Protein AF-A0A6J6AJ63-F1 (afdb_monomer_lite)

pLDDT: mean 72.81, std 16.34, range [37.84, 94.31]

Sequence (309 aa):
MLAFAALAVYLAGNLSLEALSRRSALVSQMKFAVTLQDIRTVVLLRRQLSQEHMRVKPWVKVPRIFRRDIIVGRGLRSMMHFPWRRIVRMKLLTMTAAAALVMAYRGTSPAIVVAGLLLFIVGLDAVEPLSQEVDQPDRTDSLPIERGLLMTKHLIVPAIAMTPFLLAGVVTAFVLEPHASTIAYGFLVGIPAVLAGVAGASINAVKGAPDPVGGANEGLALPPEMSGMGTVLRAAFPPAISIIGCLPVIALHHSVESGGPVFGNTIRGSVGILLVLGLVAGWVRQRDAIHIWFRNAQKSAQTSKAEGK

Organism: NCBI:txid449393

Structure (mmCIF, N/CA/C/O backbone):
data_AF-A0A6J6AJ63-F1
#
_entry.id   AF-A0A6J6AJ63-F1
#
loop_
_atom_site.group_PDB
_atom_site.id
_atom_site.type_symbol
_atom_site.label_atom_id
_atom_site.label_alt_id
_atom_site.label_comp_id
_atom_site.label_asym_id
_atom_site.label_entity_id
_atom_site.label_seq_id
_atom_site.pdbx_PDB_ins_code
_atom_site.Cartn_x
_atom_site.Cartn_y
_atom_site.Cartn_z
_atom_site.occupancy
_atom_site.B_iso_or_equiv
_atom_site.auth_seq_id
_atom_site.auth_comp_id
_atom_site.auth_asym_id
_atom_site.auth_atom_id
_atom_site.pdbx_PDB_model_num
ATOM 1 N N . MET A 1 1 ? -2.665 -8.232 18.940 1.00 44.12 1 MET A N 1
ATOM 2 C CA . MET A 1 1 ? -1.755 -7.526 18.008 1.00 44.12 1 MET A CA 1
ATOM 3 C C . MET A 1 1 ? -0.375 -8.141 17.931 1.00 44.12 1 MET A C 1
ATOM 5 O O . MET A 1 1 ? -0.040 -8.653 16.874 1.00 44.12 1 MET A O 1
ATOM 9 N N . LEU A 1 2 ? 0.390 -8.150 19.030 1.00 45.25 2 LEU A N 1
ATOM 10 C CA . LEU A 1 2 ? 1.714 -8.779 19.062 1.00 45.25 2 LEU A CA 1
ATOM 11 C C . LEU A 1 2 ? 1.652 -10.257 18.668 1.00 45.25 2 LEU A C 1
ATOM 13 O O . LEU A 1 2 ? 2.482 -10.686 17.891 1.00 45.25 2 LEU A O 1
ATOM 17 N N . ALA A 1 3 ? 0.612 -10.993 19.075 1.00 43.31 3 ALA A N 1
ATOM 18 C CA . ALA A 1 3 ? 0.416 -12.381 18.653 1.00 43.31 3 ALA A CA 1
ATOM 19 C C . ALA A 1 3 ? 0.193 -12.544 17.136 1.00 43.31 3 ALA A C 1
ATOM 21 O O . ALA A 1 3 ? 0.739 -13.466 16.559 1.00 43.31 3 ALA A O 1
ATOM 22 N N . PHE A 1 4 ? -0.541 -11.647 16.465 1.00 52.62 4 PHE A N 1
ATOM 23 C CA . PHE A 1 4 ? -0.766 -11.726 15.011 1.00 52.62 4 PHE A CA 1
ATOM 24 C C . PHE A 1 4 ? 0.446 -11.251 14.205 1.00 52.62 4 PHE A C 1
ATOM 26 O O . PHE A 1 4 ? 0.784 -11.874 13.206 1.00 52.62 4 PHE A O 1
ATOM 33 N N . ALA A 1 5 ? 1.129 -10.196 14.659 1.00 50.34 5 ALA A N 1
ATOM 34 C CA . ALA A 1 5 ? 2.375 -9.730 14.057 1.00 50.34 5 ALA A CA 1
ATOM 35 C C . ALA A 1 5 ? 3.503 -10.754 14.257 1.00 50.34 5 ALA A C 1
ATOM 37 O O . ALA A 1 5 ? 4.185 -11.109 13.301 1.00 50.34 5 ALA A O 1
ATOM 38 N N . ALA A 1 6 ? 3.641 -11.302 15.468 1.00 49.88 6 ALA A N 1
ATOM 39 C CA . ALA A 1 6 ? 4.570 -12.384 15.765 1.00 49.88 6 ALA A CA 1
ATOM 40 C C . ALA A 1 6 ? 4.202 -13.645 14.988 1.00 49.88 6 ALA A C 1
ATOM 42 O O . ALA A 1 6 ? 5.098 -14.246 14.429 1.00 49.88 6 ALA A O 1
ATOM 43 N N . LEU A 1 7 ? 2.922 -14.014 14.854 1.00 49.59 7 LEU A N 1
ATOM 44 C CA . LEU A 1 7 ? 2.496 -15.156 14.038 1.00 49.59 7 LEU A CA 1
ATOM 45 C C . LEU A 1 7 ? 2.754 -14.921 12.542 1.00 49.59 7 LEU A C 1
ATOM 47 O O . LEU A 1 7 ? 3.178 -15.844 11.860 1.00 49.59 7 LEU A O 1
ATOM 51 N N . ALA A 1 8 ? 2.563 -13.704 12.024 1.00 52.03 8 ALA A N 1
ATOM 52 C CA . ALA A 1 8 ? 2.871 -13.353 10.636 1.00 52.03 8 ALA A CA 1
ATOM 53 C C . ALA A 1 8 ? 4.383 -13.405 10.351 1.00 52.03 8 ALA A C 1
ATOM 55 O O . ALA A 1 8 ? 4.797 -13.922 9.315 1.00 52.03 8 ALA A O 1
ATOM 56 N N . VAL A 1 9 ? 5.207 -12.931 11.291 1.00 55.81 9 VAL A N 1
ATOM 57 C CA . VAL A 1 9 ? 6.678 -12.998 11.226 1.00 55.81 9 VAL A CA 1
ATOM 58 C C . VAL A 1 9 ? 7.190 -14.426 11.483 1.00 55.81 9 VAL A C 1
ATOM 60 O O . VAL A 1 9 ? 8.132 -14.876 10.843 1.00 55.81 9 VAL A O 1
ATOM 63 N N . TYR A 1 10 ? 6.538 -15.187 12.358 1.00 51.75 10 TYR A N 1
ATOM 64 C CA . TYR A 1 10 ? 6.889 -16.565 12.712 1.00 51.75 10 TYR A CA 1
ATOM 65 C C . TYR A 1 10 ? 6.492 -17.558 11.616 1.00 51.75 10 TYR A C 1
ATOM 67 O O . TYR A 1 10 ? 7.290 -18.415 11.253 1.00 51.75 10 TYR A O 1
ATOM 75 N N . LEU A 1 11 ? 5.318 -17.406 10.995 1.00 50.78 11 LEU A N 1
ATOM 76 C CA . LEU A 1 11 ? 4.945 -18.139 9.776 1.00 50.78 11 LEU A CA 1
ATOM 77 C C . LEU A 1 11 ? 5.865 -17.786 8.598 1.00 50.78 11 LEU A C 1
ATOM 79 O O . LEU A 1 11 ? 6.040 -18.611 7.702 1.00 50.78 11 LEU A O 1
ATOM 83 N N . ALA A 1 12 ? 6.486 -16.600 8.610 1.00 49.38 12 ALA A N 1
ATOM 84 C CA . ALA A 1 12 ? 7.558 -16.252 7.680 1.00 49.38 12 ALA A CA 1
ATOM 85 C C . ALA A 1 12 ? 8.901 -16.939 8.016 1.00 49.38 12 ALA A C 1
ATOM 87 O O . ALA A 1 12 ? 9.712 -17.132 7.112 1.00 49.38 12 ALA A O 1
ATOM 88 N N . GLY A 1 13 ? 9.129 -17.342 9.274 1.00 42.59 13 GLY A N 1
ATOM 89 C CA . GLY A 1 13 ? 10.355 -18.003 9.742 1.00 42.59 13 GLY A CA 1
ATOM 90 C C . GLY A 1 13 ? 10.328 -19.540 9.762 1.00 42.59 13 GLY A C 1
ATOM 91 O O . GLY A 1 13 ? 11.355 -20.160 9.501 1.00 42.59 13 GLY A O 1
ATOM 92 N N . ASN A 1 14 ? 9.178 -20.178 10.015 1.00 42.91 14 ASN A N 1
ATOM 93 C CA . ASN A 1 14 ? 9.147 -21.567 10.509 1.00 42.91 14 ASN A CA 1
ATOM 94 C C . ASN A 1 14 ? 8.663 -22.666 9.551 1.00 42.91 14 ASN A C 1
ATOM 96 O O . ASN A 1 14 ? 8.380 -23.772 10.002 1.00 42.91 14 ASN A O 1
ATOM 100 N N . LEU A 1 15 ? 8.599 -22.440 8.235 1.00 44.06 15 LEU A N 1
ATOM 101 C CA . LEU A 1 15 ? 8.129 -23.486 7.305 1.00 44.06 15 LEU A CA 1
ATOM 102 C C . LEU A 1 15 ? 9.141 -24.003 6.286 1.00 44.06 15 LEU A C 1
ATOM 104 O O . LEU A 1 15 ? 8.728 -24.526 5.251 1.00 44.06 15 LEU A O 1
ATOM 108 N N . SER A 1 16 ? 10.442 -23.947 6.590 1.00 46.41 16 SER A N 1
ATOM 109 C CA . SER A 1 16 ? 11.403 -24.907 6.028 1.00 46.41 16 SER A CA 1
ATOM 110 C C . SER A 1 16 ? 12.794 -24.786 6.673 1.00 46.41 16 SER A C 1
ATOM 112 O O . SER A 1 16 ? 13.624 -23.980 6.249 1.00 46.41 16 SER A O 1
ATOM 114 N N . LEU A 1 17 ? 13.080 -25.622 7.675 1.00 37.84 17 LEU A N 1
ATOM 115 C CA . LEU A 1 17 ? 14.443 -25.820 8.194 1.00 37.84 17 LEU A CA 1
ATOM 116 C C . LEU A 1 17 ? 15.403 -26.319 7.089 1.00 37.84 17 LEU A C 1
ATOM 118 O O . LEU A 1 17 ? 16.572 -25.939 7.065 1.00 37.84 17 LEU A O 1
ATOM 122 N N . GLU A 1 18 ? 14.894 -27.062 6.100 1.00 42.84 18 GLU A N 1
ATOM 123 C CA . GLU A 1 18 ? 15.642 -27.492 4.905 1.00 42.84 18 GLU A CA 1
ATOM 124 C C . GLU A 1 18 ? 15.947 -26.354 3.914 1.00 42.84 18 GLU A C 1
ATOM 126 O O . GLU A 1 18 ? 16.983 -26.366 3.249 1.00 42.84 18 GLU A O 1
ATOM 131 N N . ALA A 1 19 ? 15.078 -25.346 3.801 1.00 43.28 19 ALA A N 1
ATOM 132 C CA . ALA A 1 19 ? 15.321 -24.173 2.968 1.00 43.28 19 ALA A CA 1
ATOM 133 C C . ALA A 1 19 ? 16.283 -23.215 3.658 1.00 43.28 19 ALA A C 1
ATOM 135 O O . ALA A 1 19 ? 17.039 -22.558 2.958 1.00 43.28 19 ALA A O 1
ATOM 136 N N . LEU A 1 20 ? 16.285 -23.158 4.995 1.00 41.88 20 LEU A N 1
ATOM 137 C CA . LEU A 1 20 ? 17.242 -22.395 5.800 1.00 41.88 20 LEU A CA 1
ATOM 138 C C . LEU A 1 20 ? 18.659 -22.978 5.727 1.00 41.88 20 LEU A C 1
ATOM 140 O O . LEU A 1 20 ? 19.602 -22.205 5.564 1.00 41.88 20 LEU A O 1
ATOM 144 N N . SER A 1 21 ? 18.820 -24.307 5.754 1.00 46.62 21 SER A N 1
ATOM 145 C CA . SER A 1 21 ? 20.133 -24.944 5.552 1.00 46.62 21 SER A CA 1
ATOM 146 C C . SER A 1 21 ? 20.644 -24.768 4.116 1.00 46.62 21 SER A C 1
ATOM 148 O O . SER A 1 21 ? 21.809 -24.425 3.914 1.00 46.62 21 SER A O 1
ATOM 150 N N . ARG A 1 22 ? 19.760 -24.863 3.107 1.00 52.72 22 ARG A N 1
ATOM 151 C CA . ARG A 1 22 ? 20.089 -24.478 1.720 1.00 52.72 22 ARG A CA 1
ATOM 152 C C . ARG A 1 22 ? 20.439 -22.994 1.601 1.00 52.72 22 ARG A C 1
ATOM 154 O O . ARG A 1 22 ? 21.395 -22.657 0.912 1.00 52.72 22 ARG A O 1
ATOM 161 N N . ARG A 1 23 ? 19.715 -22.098 2.283 1.00 49.00 23 ARG A N 1
ATOM 162 C CA . ARG A 1 23 ? 19.968 -20.645 2.275 1.00 49.00 23 ARG A CA 1
ATOM 163 C C . ARG A 1 23 ? 21.297 -20.286 2.923 1.00 49.00 23 ARG A C 1
ATOM 165 O O . ARG A 1 23 ? 21.994 -19.443 2.376 1.00 49.00 23 ARG A O 1
ATOM 172 N N . SER A 1 24 ? 21.658 -20.893 4.054 1.00 50.41 24 SER A N 1
ATOM 173 C CA . SER A 1 24 ? 22.924 -20.585 4.733 1.00 50.41 24 SER A CA 1
ATOM 174 C C . SER A 1 24 ? 24.127 -21.099 3.939 1.00 50.41 24 SER A C 1
ATOM 176 O O . SER A 1 24 ? 25.115 -20.376 3.812 1.00 50.41 24 SER A O 1
ATOM 178 N N . ALA A 1 25 ? 24.007 -22.272 3.304 1.00 56.97 25 ALA A N 1
ATOM 179 C CA . ALA A 1 25 ? 25.016 -22.798 2.388 1.00 56.97 25 ALA A CA 1
ATOM 180 C C . ALA A 1 25 ? 25.205 -21.882 1.165 1.00 56.97 25 ALA A C 1
ATOM 182 O O . ALA A 1 25 ? 26.333 -21.536 0.822 1.00 56.97 25 ALA A O 1
ATOM 183 N N . LEU A 1 26 ? 24.110 -21.402 0.566 1.00 51.91 26 LEU A N 1
ATOM 184 C CA . LEU A 1 26 ? 24.150 -20.484 -0.581 1.00 51.91 26 LEU A CA 1
ATOM 185 C C . LEU A 1 26 ? 24.643 -19.074 -0.202 1.00 51.91 26 LEU A C 1
ATOM 187 O O . LEU A 1 26 ? 25.341 -18.439 -0.986 1.00 51.91 26 LEU A O 1
ATOM 191 N N . VAL A 1 27 ? 24.336 -18.581 1.003 1.00 55.47 27 VAL A N 1
ATOM 192 C CA . VAL A 1 27 ? 24.850 -17.298 1.523 1.00 55.47 27 VAL A CA 1
ATOM 193 C C . VAL A 1 27 ? 26.343 -17.389 1.846 1.00 55.47 27 VAL A C 1
ATOM 195 O O . VAL A 1 27 ? 27.079 -16.438 1.586 1.00 55.47 27 VAL A O 1
ATOM 198 N N . SER A 1 28 ? 26.808 -18.529 2.364 1.00 54.38 28 SER A N 1
ATOM 199 C CA . SER A 1 28 ? 28.236 -18.803 2.561 1.00 54.38 28 SER A CA 1
ATOM 200 C C . SER A 1 28 ? 28.983 -18.832 1.220 1.00 54.38 28 SER A C 1
ATOM 202 O O . SER A 1 28 ? 29.997 -18.155 1.057 1.00 54.38 28 SER A O 1
ATOM 204 N N . GLN A 1 29 ? 28.408 -19.493 0.209 1.00 53.25 29 GLN A N 1
ATOM 205 C CA . GLN A 1 29 ? 28.934 -19.506 -1.160 1.00 53.25 29 GLN A CA 1
ATOM 206 C C . GLN A 1 29 ? 28.904 -18.123 -1.828 1.00 53.25 29 GLN A C 1
ATOM 208 O O . GLN A 1 29 ? 29.849 -17.773 -2.523 1.00 53.25 29 GLN A O 1
ATOM 213 N N . MET A 1 30 ? 27.879 -17.296 -1.583 1.00 49.75 30 MET A N 1
ATOM 214 C CA . MET A 1 30 ? 27.843 -15.904 -2.052 1.00 49.75 30 MET A CA 1
ATOM 215 C C . MET A 1 30 ? 28.949 -15.057 -1.427 1.00 49.75 30 MET A C 1
ATOM 217 O O . MET A 1 30 ? 29.599 -14.303 -2.140 1.00 49.75 30 MET A O 1
ATOM 221 N N . LYS A 1 31 ? 29.179 -15.168 -0.112 1.00 57.25 31 LYS A N 1
ATOM 222 C CA . LYS A 1 31 ? 30.263 -14.432 0.556 1.00 57.25 31 LYS A CA 1
ATOM 223 C C . LYS A 1 31 ? 31.631 -14.850 0.011 1.00 57.25 31 LYS A C 1
ATOM 225 O O . LYS A 1 31 ? 32.462 -13.982 -0.218 1.00 57.25 31 LYS A O 1
ATOM 230 N N . PHE A 1 32 ? 31.809 -16.141 -0.278 1.00 56.16 32 PHE A N 1
ATOM 231 C CA . PHE A 1 32 ? 33.017 -16.691 -0.900 1.00 56.16 32 PHE A CA 1
ATOM 232 C C . PHE A 1 32 ? 33.193 -16.278 -2.380 1.00 56.16 32 PHE A C 1
ATOM 234 O O . PHE A 1 32 ? 34.295 -15.959 -2.819 1.00 56.16 32 PHE A O 1
ATOM 241 N N . ALA A 1 33 ? 32.111 -16.211 -3.161 1.00 51.94 33 ALA A N 1
ATOM 242 C CA . ALA A 1 33 ? 32.145 -15.770 -4.560 1.00 51.94 33 ALA A CA 1
ATOM 243 C C . ALA A 1 33 ? 32.346 -14.249 -4.703 1.00 51.94 33 ALA A C 1
ATOM 245 O O . ALA A 1 33 ? 33.055 -13.798 -5.599 1.00 51.94 33 ALA A O 1
ATOM 246 N N . VAL A 1 34 ? 31.782 -13.452 -3.786 1.00 48.56 34 VAL A N 1
ATOM 247 C CA . VAL A 1 34 ? 31.996 -11.994 -3.713 1.00 48.56 34 VAL A CA 1
ATOM 248 C C . VAL A 1 34 ? 33.452 -11.666 -3.381 1.00 48.56 34 VAL A C 1
ATOM 250 O O . VAL A 1 34 ? 33.996 -10.724 -3.950 1.00 48.56 34 VAL A O 1
ATOM 253 N N . THR A 1 35 ? 34.121 -12.466 -2.543 1.00 56.03 35 THR A N 1
ATOM 254 C CA . THR A 1 35 ? 35.571 -12.330 -2.321 1.00 56.03 35 THR A CA 1
ATOM 255 C C . THR A 1 35 ? 36.415 -12.690 -3.547 1.00 56.03 35 THR A C 1
ATOM 257 O O . THR A 1 35 ? 37.532 -12.202 -3.663 1.00 56.03 35 THR A O 1
ATOM 260 N N . LEU A 1 36 ? 35.885 -13.490 -4.481 1.00 49.22 36 LEU A N 1
ATOM 261 C CA . LEU A 1 36 ? 36.570 -13.910 -5.713 1.00 49.22 36 LEU A CA 1
ATOM 262 C C . LEU A 1 36 ? 36.206 -13.066 -6.952 1.00 49.22 36 LEU A C 1
ATOM 264 O O . LEU A 1 36 ? 36.649 -13.389 -8.048 1.00 49.22 36 LEU A O 1
ATOM 268 N N . GLN A 1 37 ? 35.404 -12.001 -6.800 1.00 45.41 37 GLN A N 1
ATOM 269 C CA . GLN A 1 37 ? 34.910 -11.149 -7.900 1.00 45.41 37 GLN A CA 1
ATOM 270 C C . GLN A 1 37 ? 34.184 -11.904 -9.034 1.00 45.41 37 GLN A C 1
ATOM 272 O O . GLN A 1 37 ? 34.032 -11.381 -10.139 1.00 45.41 37 GLN A O 1
ATOM 277 N N . ASP A 1 38 ? 33.664 -13.106 -8.775 1.00 51.31 38 ASP A N 1
ATOM 278 C CA . ASP A 1 38 ? 32.918 -13.865 -9.779 1.00 51.31 38 ASP A CA 1
ATOM 279 C C . ASP A 1 38 ? 31.452 -13.398 -9.826 1.00 51.31 38 ASP A C 1
ATOM 281 O O . ASP A 1 38 ? 30.525 -13.957 -9.236 1.00 51.31 38 ASP A O 1
ATOM 285 N N . ILE A 1 39 ? 31.242 -12.286 -10.529 1.00 49.59 39 ILE A N 1
ATOM 286 C CA . ILE A 1 39 ? 29.949 -11.596 -10.652 1.00 49.59 39 ILE A CA 1
ATOM 287 C C . ILE A 1 39 ? 28.875 -12.516 -11.266 1.00 49.59 39 ILE A C 1
ATOM 289 O O . ILE A 1 39 ? 27.685 -12.387 -10.963 1.00 49.59 39 ILE A O 1
ATOM 293 N N . ARG A 1 40 ? 29.273 -13.492 -12.091 1.00 42.31 40 ARG A N 1
ATOM 294 C CA . ARG A 1 40 ? 28.353 -14.401 -12.787 1.00 42.31 40 ARG A CA 1
ATOM 295 C C . ARG A 1 40 ? 27.681 -15.382 -11.827 1.00 42.31 40 ARG A C 1
ATOM 297 O O . ARG A 1 40 ? 26.474 -15.615 -11.940 1.00 42.31 40 ARG A O 1
ATOM 304 N N . THR A 1 41 ? 28.427 -15.918 -10.862 1.00 48.16 41 THR A N 1
ATOM 305 C CA . THR A 1 41 ? 27.898 -16.823 -9.830 1.00 48.16 41 THR A CA 1
ATOM 306 C C . THR A 1 41 ? 27.047 -16.074 -8.806 1.00 48.16 41 THR A C 1
ATOM 308 O O . THR A 1 41 ? 25.980 -16.564 -8.438 1.00 48.16 41 THR A O 1
ATOM 311 N N . VAL A 1 42 ? 27.412 -14.843 -8.434 1.00 50.31 42 VAL A N 1
ATOM 312 C CA . VAL A 1 42 ? 26.606 -13.998 -7.528 1.00 50.31 42 VAL A CA 1
ATOM 313 C C . VAL A 1 42 ? 25.221 -13.687 -8.112 1.00 50.31 42 VAL A C 1
ATOM 315 O O . VAL A 1 42 ? 24.212 -13.776 -7.407 1.00 50.31 42 VAL A O 1
ATOM 318 N N . VAL A 1 43 ? 25.136 -13.384 -9.411 1.00 54.72 43 VAL A N 1
ATOM 319 C CA . VAL A 1 43 ? 23.858 -13.109 -10.091 1.00 54.72 43 VAL A CA 1
ATOM 320 C C . VAL A 1 43 ? 22.992 -14.370 -10.204 1.00 54.72 43 VAL A C 1
ATOM 322 O O . VAL A 1 43 ? 21.786 -14.313 -9.947 1.00 54.72 43 VAL A O 1
ATOM 325 N N . LEU A 1 44 ? 23.587 -15.524 -10.527 1.00 53.06 44 LEU A N 1
ATOM 326 C CA . LEU A 1 44 ? 22.878 -16.809 -10.603 1.00 53.06 44 LEU A CA 1
ATOM 327 C C . LEU A 1 44 ? 22.334 -17.260 -9.238 1.00 53.06 44 LEU A C 1
ATOM 329 O O . LEU A 1 44 ? 21.179 -17.685 -9.148 1.00 53.06 44 LEU A O 1
ATOM 333 N N . LEU A 1 45 ? 23.122 -17.110 -8.172 1.00 49.22 45 LEU A N 1
ATOM 334 C CA . LEU A 1 45 ? 22.743 -17.490 -6.808 1.00 49.22 45 LEU A CA 1
ATOM 335 C C . LEU A 1 45 ? 21.683 -16.548 -6.218 1.00 49.22 45 LEU A C 1
ATOM 337 O O . LEU A 1 45 ? 20.712 -17.020 -5.624 1.00 49.22 45 LEU A O 1
ATOM 341 N N . ARG A 1 46 ? 21.780 -15.231 -6.469 1.00 51.88 46 ARG A N 1
ATOM 342 C CA . ARG A 1 46 ? 20.715 -14.258 -6.149 1.00 51.88 46 ARG A CA 1
ATOM 343 C C . ARG A 1 46 ? 19.401 -14.627 -6.840 1.00 51.88 46 ARG A C 1
ATOM 345 O O . ARG A 1 46 ? 18.337 -14.538 -6.227 1.00 51.88 46 ARG A O 1
ATOM 352 N N . ARG A 1 47 ? 19.470 -15.086 -8.096 1.00 50.22 47 ARG A N 1
ATOM 353 C CA . ARG A 1 47 ? 18.296 -15.523 -8.862 1.00 50.22 47 ARG A CA 1
ATOM 354 C C . ARG A 1 47 ? 17.656 -16.772 -8.260 1.00 50.22 47 ARG A C 1
ATOM 356 O O . ARG A 1 47 ? 16.438 -16.817 -8.157 1.00 50.22 47 ARG A O 1
ATOM 363 N N . GLN A 1 48 ? 18.451 -17.747 -7.818 1.00 48.53 48 GLN A N 1
ATOM 364 C CA . GLN A 1 48 ? 17.952 -18.969 -7.171 1.00 48.53 48 GLN A CA 1
ATOM 365 C C . GLN A 1 48 ? 17.350 -18.710 -5.779 1.00 48.53 48 GLN A C 1
ATOM 367 O O . GLN A 1 48 ? 16.326 -19.296 -5.436 1.00 48.53 48 GLN A O 1
ATOM 372 N N . LEU A 1 49 ? 17.920 -17.778 -5.011 1.00 45.09 49 LEU A N 1
ATOM 373 C CA . LEU A 1 49 ? 17.398 -17.324 -3.713 1.00 45.09 49 LEU A CA 1
ATOM 374 C C . LEU A 1 49 ? 16.041 -16.606 -3.798 1.00 45.09 49 LEU A C 1
ATOM 376 O O . LEU A 1 49 ? 15.317 -16.553 -2.801 1.00 45.09 49 LEU A O 1
ATOM 380 N N . SER A 1 50 ? 15.715 -16.053 -4.968 1.00 43.94 50 SER A N 1
ATOM 381 C CA . SER A 1 50 ? 14.493 -15.288 -5.235 1.00 43.94 50 SER A CA 1
ATOM 382 C C . SER A 1 50 ? 13.330 -16.136 -5.764 1.00 43.94 50 SER A C 1
ATOM 384 O O . SER A 1 50 ? 12.226 -15.610 -5.910 1.00 43.94 50 SER A O 1
ATOM 386 N N . GLN A 1 51 ? 13.530 -17.422 -6.079 1.00 43.72 51 GLN A N 1
ATOM 387 C CA . GLN A 1 51 ? 12.474 -18.229 -6.697 1.00 43.72 51 GLN A CA 1
ATOM 388 C C . GLN A 1 51 ? 11.492 -18.810 -5.669 1.00 43.72 51 GLN A C 1
ATOM 390 O O . GLN A 1 51 ? 11.435 -20.022 -5.445 1.00 43.72 51 GLN A O 1
ATOM 395 N N . GLU A 1 52 ? 10.608 -17.961 -5.134 1.00 47.59 52 GLU A N 1
ATOM 396 C CA . GLU A 1 52 ? 9.219 -18.407 -4.977 1.00 47.59 52 GLU A CA 1
ATOM 397 C C . GLU A 1 52 ? 8.723 -18.740 -6.390 1.00 47.59 52 GLU A C 1
ATOM 399 O O . GLU A 1 52 ? 8.426 -17.846 -7.179 1.00 47.59 52 GLU A O 1
ATOM 404 N N . HIS A 1 53 ? 8.726 -20.023 -6.758 1.00 52.12 53 HIS A N 1
ATOM 405 C CA . HIS A 1 53 ? 8.304 -20.432 -8.091 1.00 52.12 53 HIS A CA 1
ATOM 406 C C . HIS A 1 53 ? 6.857 -19.998 -8.309 1.00 52.12 53 HIS A C 1
ATOM 408 O O . HIS A 1 53 ? 5.934 -20.474 -7.639 1.00 52.12 53 HIS A O 1
ATOM 414 N N . MET A 1 54 ? 6.678 -19.089 -9.264 1.00 54.94 54 MET A N 1
ATOM 415 C CA . MET A 1 54 ? 5.374 -18.729 -9.784 1.00 54.94 54 MET A CA 1
ATOM 416 C C . MET A 1 54 ? 4.650 -20.015 -10.188 1.00 54.94 54 MET A C 1
ATOM 418 O O . MET A 1 54 ? 5.243 -20.888 -10.830 1.00 54.94 54 MET A O 1
ATOM 422 N N . ARG A 1 55 ? 3.392 -20.184 -9.772 1.00 53.12 55 ARG A N 1
ATOM 423 C CA . ARG A 1 55 ? 2.661 -21.429 -10.040 1.00 53.12 55 ARG A CA 1
ATOM 424 C C . ARG A 1 55 ? 2.623 -21.667 -11.552 1.00 53.12 55 ARG A C 1
ATOM 426 O O . ARG A 1 55 ? 2.368 -20.743 -12.305 1.00 53.12 55 ARG A O 1
ATOM 433 N N . VAL A 1 56 ? 2.827 -22.902 -12.008 1.00 58.38 56 VAL A N 1
ATOM 434 C CA . VAL A 1 56 ? 2.799 -23.224 -13.453 1.00 58.38 56 VAL A CA 1
ATOM 435 C C . VAL A 1 56 ? 1.366 -23.219 -14.016 1.00 58.38 56 VAL A C 1
ATOM 437 O O . VAL A 1 56 ? 1.155 -22.951 -15.195 1.00 58.38 56 VAL A O 1
ATOM 440 N N . LYS A 1 57 ? 0.356 -23.491 -13.174 1.00 52.78 57 LYS A N 1
ATOM 441 C CA . LYS A 1 57 ? -1.071 -23.450 -13.541 1.00 52.78 57 LYS A CA 1
ATOM 442 C C . LYS A 1 57 ? -1.771 -22.256 -12.869 1.00 52.78 57 LYS A C 1
ATOM 444 O O . LYS A 1 57 ? -1.669 -22.138 -11.646 1.00 52.78 57 LYS A O 1
ATOM 449 N N . PRO A 1 58 ? -2.495 -21.402 -13.618 1.00 66.44 58 PRO A N 1
ATOM 450 C CA . PRO A 1 58 ? -3.223 -20.271 -13.047 1.00 66.44 58 PRO A CA 1
ATOM 451 C C . PRO A 1 58 ? -4.416 -20.750 -12.214 1.00 66.44 58 PRO A C 1
ATOM 453 O O . PRO A 1 58 ? -5.044 -21.753 -12.550 1.00 66.44 58 PRO A O 1
ATOM 456 N N . TRP A 1 59 ? -4.760 -20.008 -11.160 1.00 60.12 59 TRP A N 1
ATOM 457 C CA . TRP A 1 59 ? -5.926 -20.306 -10.315 1.00 60.12 59 TRP A CA 1
ATOM 458 C C . TRP A 1 59 ? -7.257 -20.179 -11.067 1.00 60.12 59 TRP A C 1
ATOM 460 O O . TRP A 1 59 ? -8.131 -21.027 -10.928 1.00 60.12 59 TRP A O 1
ATOM 470 N N . VAL A 1 60 ? -7.405 -19.130 -11.881 1.00 66.94 60 VAL A N 1
ATOM 471 C CA . VAL A 1 60 ? -8.594 -18.861 -12.706 1.00 66.94 60 VAL A CA 1
ATOM 472 C C . VAL A 1 60 ? -8.130 -18.292 -14.047 1.00 66.94 60 VAL A C 1
ATOM 474 O O . VAL A 1 60 ? -7.135 -17.566 -14.131 1.00 66.94 60 VAL A O 1
ATOM 477 N N . LYS A 1 61 ? -8.823 -18.634 -15.135 1.00 63.72 61 LYS A N 1
ATOM 478 C CA . LYS A 1 61 ? -8.535 -18.060 -16.456 1.00 63.72 61 LYS A CA 1
ATOM 479 C C . LYS A 1 61 ? -8.950 -16.585 -16.464 1.00 63.72 61 LYS A C 1
ATOM 481 O O . LYS A 1 61 ? -10.077 -16.266 -16.105 1.00 63.72 61 LYS A O 1
ATOM 486 N N . VAL A 1 62 ? -8.065 -15.699 -16.929 1.00 59.47 62 VAL A N 1
ATOM 487 C CA . VAL A 1 62 ? -8.331 -14.249 -17.009 1.00 59.47 62 VAL A CA 1
ATOM 488 C C . VAL A 1 62 ? -9.624 -13.985 -17.810 1.00 59.47 62 VAL A C 1
ATOM 490 O O . VAL A 1 62 ? -9.750 -14.520 -18.926 1.00 59.47 62 VAL A O 1
ATOM 493 N N . PRO A 1 63 ? -10.578 -13.183 -17.293 1.00 60.25 63 PRO A N 1
ATOM 494 C CA . PRO A 1 63 ? -11.824 -12.860 -17.992 1.00 60.25 63 PRO A CA 1
ATOM 495 C C . PRO A 1 63 ? -11.551 -12.211 -19.353 1.00 60.25 63 PRO A C 1
ATOM 497 O O . PRO A 1 63 ? -10.608 -11.434 -19.492 1.00 60.25 63 PRO A O 1
ATOM 500 N N . ARG A 1 64 ? -12.366 -12.510 -20.378 1.00 56.88 64 ARG A N 1
ATOM 501 C CA . ARG A 1 64 ? -12.155 -12.000 -21.753 1.00 56.88 64 ARG A CA 1
ATOM 502 C C . ARG A 1 64 ? -12.136 -10.466 -21.837 1.00 56.88 64 ARG A C 1
ATOM 504 O O . ARG A 1 64 ? -11.389 -9.936 -22.648 1.00 56.88 64 ARG A O 1
ATOM 511 N N . ILE A 1 65 ? -12.875 -9.773 -20.969 1.00 58.81 65 ILE A N 1
ATOM 512 C CA . ILE A 1 65 ? -12.923 -8.301 -20.892 1.00 58.81 65 ILE A CA 1
ATOM 513 C C . ILE A 1 65 ? -11.539 -7.702 -20.597 1.00 58.81 65 ILE A C 1
ATOM 515 O O . ILE A 1 65 ? -11.110 -6.781 -21.283 1.00 58.81 65 ILE A O 1
ATOM 519 N N . PHE A 1 66 ? -10.785 -8.297 -19.669 1.00 56.38 66 PHE A N 1
ATOM 520 C CA . PHE A 1 66 ? -9.428 -7.858 -19.325 1.00 56.38 66 PHE A CA 1
ATOM 521 C C . PHE A 1 66 ? -8.352 -8.359 -20.302 1.00 56.38 66 PHE A C 1
ATOM 523 O O . PHE A 1 66 ? -7.204 -7.943 -20.203 1.00 56.38 66 PHE A O 1
ATOM 530 N N . ARG A 1 67 ? -8.696 -9.233 -21.264 1.00 57.25 67 ARG A N 1
ATOM 531 C CA . ARG A 1 67 ? -7.782 -9.630 -22.356 1.00 57.25 67 ARG A CA 1
ATOM 532 C C . ARG A 1 67 ? -7.747 -8.622 -23.503 1.00 57.25 67 ARG A C 1
ATOM 534 O O . ARG A 1 67 ? -6.923 -8.783 -24.395 1.00 57.25 67 ARG A O 1
ATOM 541 N N . ARG A 1 68 ? -8.660 -7.646 -23.513 1.00 54.94 68 ARG A N 1
ATOM 542 C CA . ARG A 1 68 ? -8.780 -6.666 -24.598 1.00 54.94 68 ARG A CA 1
ATOM 543 C C . ARG A 1 68 ? -7.637 -5.648 -24.577 1.00 54.94 68 ARG A C 1
ATOM 545 O O . ARG A 1 68 ? -7.217 -5.212 -25.640 1.00 54.94 68 ARG A O 1
ATOM 552 N N . ASP A 1 69 ? -7.101 -5.341 -23.393 1.00 59.12 69 ASP A N 1
ATOM 553 C CA . ASP A 1 69 ? -5.842 -4.609 -23.239 1.00 59.12 69 ASP A CA 1
ATOM 554 C C . ASP A 1 69 ? -4.721 -5.604 -22.881 1.00 59.12 69 ASP A C 1
ATOM 556 O O . ASP A 1 69 ? -4.751 -6.264 -21.836 1.00 59.12 69 ASP A O 1
ATOM 560 N N . ILE A 1 70 ? -3.740 -5.747 -23.778 1.00 61.34 70 ILE A N 1
ATOM 561 C CA . ILE A 1 70 ? -2.622 -6.705 -23.671 1.00 61.34 70 ILE A CA 1
ATOM 562 C C . ILE A 1 70 ? -1.792 -6.440 -22.404 1.00 61.34 70 ILE A C 1
ATOM 564 O O . ILE A 1 70 ? -1.175 -7.347 -21.847 1.00 61.34 70 ILE A O 1
ATOM 568 N N . ILE A 1 71 ? -1.782 -5.194 -21.940 1.00 64.31 71 ILE A N 1
ATOM 569 C CA . ILE A 1 71 ? -1.009 -4.695 -20.802 1.00 64.31 71 ILE A CA 1
ATOM 570 C C . ILE A 1 71 ? -1.668 -5.168 -19.495 1.00 64.31 71 ILE A C 1
ATOM 572 O O . ILE A 1 71 ? -1.095 -5.949 -18.739 1.00 64.31 71 ILE A O 1
ATOM 576 N N . VAL A 1 72 ? -2.944 -4.829 -19.297 1.00 61.78 72 VAL A N 1
ATOM 577 C CA . VAL A 1 72 ? -3.720 -5.213 -18.103 1.00 61.78 72 VAL A CA 1
ATOM 578 C C . VAL A 1 72 ? -3.900 -6.734 -18.014 1.00 61.78 72 VAL A C 1
ATOM 580 O O . VAL A 1 72 ? -3.774 -7.327 -16.940 1.00 61.78 72 VAL A O 1
ATOM 583 N N . GLY A 1 73 ? -4.124 -7.400 -19.151 1.00 59.81 73 GLY A N 1
ATOM 584 C CA . GLY A 1 73 ? -4.258 -8.853 -19.213 1.00 59.81 73 GLY A CA 1
ATOM 585 C C . GLY A 1 73 ? -2.979 -9.616 -18.840 1.00 59.81 73 GLY A C 1
ATOM 586 O O . GLY A 1 73 ? -3.076 -10.727 -18.306 1.00 59.81 73 GLY A O 1
ATOM 587 N N . ARG A 1 74 ? -1.791 -9.040 -19.087 1.00 66.81 74 ARG A N 1
ATOM 588 C CA . ARG A 1 74 ? -0.497 -9.606 -18.661 1.00 66.81 74 ARG A CA 1
ATOM 589 C C . ARG A 1 74 ? -0.299 -9.464 -17.155 1.00 66.81 74 ARG A C 1
ATOM 591 O O . ARG A 1 74 ? -0.006 -10.469 -16.506 1.00 66.81 74 ARG A O 1
ATOM 598 N N . GLY A 1 75 ? -0.563 -8.281 -16.599 1.00 61.66 75 GLY A N 1
ATOM 599 C CA . GLY A 1 75 ? -0.457 -8.041 -15.160 1.00 61.66 75 GLY A CA 1
ATOM 600 C C . GLY A 1 75 ? -1.384 -8.941 -14.333 1.00 61.66 75 GLY A C 1
ATOM 601 O O . GLY A 1 75 ? -0.934 -9.619 -13.406 1.00 61.66 75 GLY A O 1
ATOM 602 N N . LEU A 1 76 ? -2.657 -9.056 -14.737 1.00 64.44 76 LEU A N 1
ATOM 603 C CA . LEU A 1 76 ? -3.602 -9.980 -14.101 1.00 64.44 76 LEU A CA 1
ATOM 604 C C . LEU A 1 76 ? -3.144 -11.435 -14.216 1.00 64.44 76 LEU A C 1
ATOM 606 O O . LEU A 1 76 ? -3.238 -12.186 -13.250 1.00 64.44 76 LEU A O 1
ATOM 610 N N . ARG A 1 77 ? -2.626 -11.856 -15.377 1.00 67.12 77 ARG A N 1
ATOM 611 C CA . ARG A 1 77 ? -2.129 -13.226 -15.551 1.00 67.12 77 ARG A CA 1
ATOM 612 C C . ARG A 1 77 ? -0.964 -13.521 -14.613 1.00 67.12 77 ARG A C 1
ATOM 614 O O . ARG A 1 77 ? -0.928 -14.631 -14.094 1.00 67.12 77 ARG A O 1
ATOM 621 N N . SER A 1 78 ? -0.059 -12.569 -14.381 1.00 61.59 78 SER A N 1
ATOM 622 C CA . SER A 1 78 ? 1.005 -12.731 -13.386 1.00 61.59 78 SER A CA 1
ATOM 623 C C . SER A 1 78 ? 0.384 -12.982 -12.010 1.00 61.59 78 SER A C 1
ATOM 625 O O . SER A 1 78 ? 0.562 -14.060 -11.452 1.00 61.59 78 SER A O 1
ATOM 627 N N . MET A 1 79 ? -0.521 -12.123 -11.539 1.00 66.06 79 MET A N 1
ATOM 628 C CA . MET A 1 79 ? -1.181 -12.330 -10.241 1.00 66.06 79 MET A CA 1
ATOM 629 C C . MET A 1 79 ? -1.913 -13.674 -10.093 1.00 66.06 79 MET A C 1
ATOM 631 O O . MET A 1 79 ? -1.891 -14.279 -9.022 1.00 66.06 79 MET A O 1
ATOM 635 N N . MET A 1 80 ? -2.534 -14.189 -11.161 1.00 64.94 80 MET A N 1
ATOM 636 C CA . MET A 1 80 ? -3.244 -15.478 -11.122 1.00 64.94 80 MET A CA 1
ATOM 637 C C . MET A 1 80 ? -2.333 -16.689 -10.865 1.00 64.94 80 MET A C 1
ATOM 639 O O . MET A 1 80 ? -2.845 -17.782 -10.605 1.00 64.94 80 MET A O 1
ATOM 643 N N . HIS A 1 81 ? -1.010 -16.522 -10.931 1.00 69.69 81 HIS A N 1
ATOM 644 C CA . HIS A 1 81 ? -0.030 -17.552 -10.591 1.00 69.69 81 HIS A CA 1
ATOM 645 C C . HIS A 1 81 ? 0.602 -17.353 -9.203 1.00 69.69 81 HIS A C 1
ATOM 647 O O . HIS A 1 81 ? 1.533 -18.083 -8.853 1.00 69.69 81 HIS A O 1
ATOM 653 N N . PHE A 1 82 ? 0.099 -16.411 -8.391 1.00 67.75 82 PHE A N 1
ATOM 654 C CA . PHE A 1 82 ? 0.593 -16.223 -7.028 1.00 67.75 82 PHE A CA 1
ATOM 655 C C . PHE A 1 82 ? 0.433 -17.512 -6.203 1.00 67.75 82 PHE A C 1
ATOM 657 O O . PHE A 1 82 ? -0.634 -18.149 -6.212 1.00 67.75 82 PHE A O 1
ATOM 664 N N . PRO A 1 83 ? 1.488 -17.929 -5.479 1.00 68.44 83 PRO A N 1
ATOM 665 C CA . PRO A 1 83 ? 1.391 -19.063 -4.578 1.00 68.44 83 PRO A CA 1
ATOM 666 C C . PRO A 1 83 ? 0.449 -18.716 -3.421 1.00 68.44 83 PRO A C 1
ATOM 668 O O . PRO A 1 83 ? 0.425 -17.585 -2.935 1.00 68.44 83 PRO A O 1
ATOM 671 N N . TRP A 1 84 ? -0.295 -19.711 -2.927 1.00 70.12 84 TRP A N 1
ATOM 672 C CA . TRP A 1 84 ? -1.231 -19.527 -1.807 1.00 70.12 84 TRP A CA 1
ATOM 673 C C . TRP A 1 84 ? -0.565 -18.876 -0.588 1.00 70.12 84 TRP A C 1
ATOM 675 O O . TRP A 1 84 ? -1.152 -18.015 0.061 1.00 70.12 84 TRP A O 1
ATOM 685 N N . ARG A 1 85 ? 0.702 -19.233 -0.333 1.00 70.06 85 ARG A N 1
ATOM 686 C CA . ARG A 1 85 ? 1.524 -18.676 0.749 1.00 70.06 85 ARG A CA 1
ATOM 687 C C . ARG A 1 85 ? 1.623 -17.148 0.678 1.00 70.06 85 ARG A C 1
ATOM 689 O O . ARG A 1 85 ? 1.469 -16.493 1.705 1.00 70.06 85 ARG A O 1
ATOM 696 N N . ARG A 1 86 ? 1.800 -16.582 -0.523 1.00 76.44 86 ARG A N 1
ATOM 697 C CA . ARG A 1 86 ? 1.871 -15.128 -0.736 1.00 76.44 86 ARG A CA 1
ATOM 698 C C . ARG A 1 86 ? 0.533 -14.461 -0.419 1.00 76.44 86 ARG A C 1
ATOM 700 O O . ARG A 1 86 ? 0.503 -13.480 0.312 1.00 76.44 86 ARG A O 1
ATOM 707 N N . ILE A 1 87 ? -0.580 -15.043 -0.869 1.00 80.00 87 ILE A N 1
ATOM 708 C CA . ILE A 1 87 ? -1.928 -14.511 -0.600 1.00 80.00 87 ILE A CA 1
ATOM 709 C C . ILE A 1 87 ? -2.238 -14.527 0.902 1.00 80.00 87 ILE A C 1
ATOM 711 O O . ILE A 1 87 ? -2.745 -13.540 1.434 1.00 80.00 87 ILE A O 1
ATOM 715 N N . VAL A 1 88 ? -1.915 -15.622 1.599 1.00 78.50 88 VAL A N 1
ATOM 716 C CA . VAL A 1 88 ? -2.105 -15.728 3.055 1.00 78.50 88 VAL A CA 1
ATOM 717 C C . VAL A 1 88 ? -1.259 -14.688 3.791 1.00 78.50 88 VAL A C 1
ATOM 719 O O . VAL A 1 88 ? -1.789 -13.991 4.654 1.00 78.50 88 VAL A O 1
ATOM 722 N N . ARG A 1 89 ? 0.017 -14.519 3.413 1.00 81.19 89 ARG A N 1
ATOM 723 C CA . ARG A 1 89 ? 0.898 -13.484 3.978 1.00 81.19 89 ARG A CA 1
ATOM 724 C C . ARG A 1 89 ? 0.311 -12.088 3.788 1.00 81.19 89 ARG A C 1
ATOM 726 O O . ARG A 1 89 ? 0.158 -11.365 4.767 1.00 81.19 89 ARG A O 1
ATOM 733 N N . MET A 1 90 ? -0.065 -11.734 2.560 1.00 84.25 90 MET A N 1
ATOM 734 C CA . MET A 1 90 ? -0.671 -10.435 2.258 1.00 84.25 90 MET A CA 1
ATOM 735 C C . MET A 1 90 ? -1.936 -10.208 3.093 1.00 84.25 90 MET A C 1
ATOM 737 O O . MET A 1 90 ? -2.075 -9.152 3.698 1.00 84.25 90 MET A O 1
ATOM 741 N N . LYS A 1 91 ? -2.813 -11.217 3.223 1.00 87.00 91 LYS A N 1
ATOM 742 C CA . LYS A 1 91 ? -4.020 -11.117 4.061 1.00 87.00 91 LYS A CA 1
ATOM 743 C C . LYS A 1 91 ? -3.685 -10.856 5.529 1.00 87.00 91 LYS A C 1
ATOM 745 O O . LYS A 1 91 ? -4.268 -9.951 6.117 1.00 87.00 91 LYS A O 1
ATOM 750 N N . LEU A 1 92 ? -2.750 -11.609 6.111 1.00 85.25 92 LEU A N 1
ATOM 751 C CA . LEU A 1 92 ? -2.340 -11.436 7.510 1.00 85.25 92 LEU A CA 1
ATOM 752 C C . LEU A 1 92 ? -1.727 -10.052 7.760 1.00 85.25 92 LEU A C 1
ATOM 754 O O . LEU A 1 92 ? -2.049 -9.406 8.759 1.00 85.25 92 LEU A O 1
ATOM 758 N N . LEU A 1 93 ? -0.887 -9.571 6.839 1.00 85.31 93 LEU A N 1
ATOM 759 C CA . LEU A 1 93 ? -0.302 -8.233 6.910 1.00 85.31 93 LEU A CA 1
ATOM 760 C C . LEU A 1 93 ? -1.379 -7.148 6.807 1.00 85.31 93 LEU A C 1
ATOM 762 O O . LEU A 1 93 ? -1.366 -6.219 7.610 1.00 85.31 93 LEU A O 1
ATOM 766 N N . THR A 1 94 ? -2.350 -7.282 5.896 1.00 90.75 94 THR A N 1
ATOM 767 C CA . THR A 1 94 ? -3.452 -6.317 5.776 1.00 90.75 94 THR A CA 1
ATOM 768 C C . THR A 1 94 ? -4.357 -6.308 7.006 1.00 90.75 94 THR A C 1
ATOM 770 O O . THR A 1 94 ? -4.722 -5.233 7.471 1.00 90.75 94 THR A O 1
ATOM 773 N N . MET A 1 95 ? -4.690 -7.469 7.578 1.00 91.38 95 MET A N 1
ATOM 774 C CA . MET A 1 95 ? -5.466 -7.541 8.825 1.00 91.38 95 MET A CA 1
ATOM 775 C C . MET A 1 95 ? -4.711 -6.880 9.985 1.00 91.38 95 MET A C 1
ATOM 777 O O . MET A 1 95 ? -5.288 -6.124 10.762 1.00 91.38 95 MET A O 1
ATOM 781 N N . THR A 1 96 ? -3.398 -7.105 10.069 1.00 89.56 96 THR A N 1
ATOM 782 C CA . THR A 1 96 ? -2.547 -6.483 11.094 1.00 89.56 96 THR A CA 1
ATOM 783 C C . THR A 1 96 ? -2.450 -4.968 10.896 1.00 89.56 96 THR A C 1
ATOM 785 O O . THR A 1 96 ? -2.539 -4.221 11.868 1.00 89.56 96 THR A O 1
ATOM 788 N N . ALA A 1 97 ? -2.337 -4.501 9.649 1.00 90.81 97 ALA A N 1
ATOM 789 C CA . ALA A 1 97 ? -2.343 -3.080 9.318 1.00 90.81 97 ALA A CA 1
ATOM 790 C C . ALA A 1 97 ? -3.686 -2.420 9.660 1.00 90.81 97 ALA A C 1
ATOM 792 O O . ALA A 1 97 ? -3.706 -1.358 10.272 1.00 90.81 97 ALA A O 1
ATOM 793 N N . ALA A 1 98 ? -4.808 -3.069 9.338 1.00 92.19 98 ALA A N 1
ATOM 794 C CA . ALA A 1 98 ? -6.138 -2.586 9.696 1.00 92.19 98 ALA A CA 1
ATOM 795 C C . ALA A 1 98 ? -6.311 -2.491 11.216 1.00 92.19 98 ALA A C 1
ATOM 797 O O . ALA A 1 98 ? -6.779 -1.475 11.720 1.00 92.19 98 ALA A O 1
ATOM 798 N N . ALA A 1 99 ? -5.848 -3.498 11.960 1.00 92.25 99 ALA A N 1
ATOM 799 C CA . ALA A 1 99 ? -5.825 -3.430 13.412 1.00 92.25 99 ALA A CA 1
ATOM 800 C C . ALA A 1 99 ? -4.973 -2.240 13.902 1.00 92.25 99 ALA A C 1
ATOM 802 O O . ALA A 1 99 ? -5.372 -1.553 14.840 1.00 92.25 99 ALA A O 1
ATOM 803 N N . ALA A 1 100 ? -3.815 -1.974 13.281 1.00 91.81 100 ALA A N 1
ATOM 804 C CA . ALA A 1 100 ? -2.944 -0.841 13.624 1.00 91.81 100 ALA A CA 1
ATOM 805 C C . ALA A 1 100 ? -3.629 0.511 13.382 1.00 91.81 100 ALA A C 1
ATOM 807 O O . ALA A 1 100 ? -3.520 1.404 14.219 1.00 91.81 100 ALA A O 1
ATOM 808 N N . LEU A 1 101 ? -4.414 0.634 12.309 1.00 91.88 101 LEU A N 1
ATOM 809 C CA . LEU A 1 101 ? -5.252 1.810 12.063 1.00 91.88 101 LEU A CA 1
ATOM 810 C C . LEU A 1 101 ? -6.364 1.960 13.113 1.00 91.88 101 LEU A C 1
ATOM 812 O O . LEU A 1 101 ? -6.623 3.072 13.559 1.00 91.88 101 LEU A O 1
ATOM 816 N N . VAL A 1 102 ? -6.972 0.863 13.576 1.00 91.81 102 VAL A N 1
ATOM 817 C CA . VAL A 1 102 ? -7.942 0.915 14.688 1.00 91.81 102 VAL A CA 1
ATOM 818 C C . VAL A 1 102 ? -7.273 1.371 15.987 1.00 91.81 102 VAL A C 1
ATOM 820 O O . VAL A 1 102 ? -7.826 2.190 16.712 1.00 91.81 102 VAL A O 1
ATOM 823 N N . MET A 1 103 ? -6.055 0.911 16.278 1.00 90.75 103 MET A N 1
ATOM 824 C CA . MET A 1 103 ? -5.302 1.392 17.445 1.00 90.75 103 MET A CA 1
ATOM 825 C C . MET A 1 103 ? -4.928 2.872 17.333 1.00 90.75 103 MET A C 1
ATOM 827 O O . MET A 1 103 ? -4.972 3.588 18.333 1.00 90.75 103 MET A O 1
ATOM 831 N N . ALA A 1 104 ? -4.606 3.347 16.127 1.00 91.19 104 ALA A N 1
ATOM 832 C CA . ALA A 1 104 ? -4.407 4.770 15.878 1.00 91.19 104 ALA A CA 1
ATOM 833 C C . ALA A 1 104 ? -5.688 5.576 16.133 1.00 91.19 104 ALA A C 1
ATOM 835 O O . ALA A 1 104 ? -5.627 6.623 16.768 1.00 91.19 104 ALA A O 1
ATOM 836 N N . TYR A 1 105 ? -6.849 5.050 15.732 1.00 89.94 105 TYR A N 1
ATOM 837 C CA . TYR A 1 105 ? -8.147 5.650 16.043 1.00 89.94 105 TYR A CA 1
ATOM 838 C C . TYR A 1 105 ? -8.473 5.657 17.548 1.00 89.94 105 TYR A C 1
ATOM 840 O O . TYR A 1 105 ? -9.190 6.533 18.014 1.00 89.94 105 TYR A O 1
ATOM 848 N N . ARG A 1 106 ? -7.926 4.723 18.331 1.00 89.00 106 ARG A N 1
ATOM 849 C CA . ARG A 1 106 ? -8.060 4.692 19.800 1.00 89.00 106 ARG A CA 1
ATOM 850 C C . ARG A 1 106 ? -7.076 5.613 20.539 1.00 89.00 106 ARG A C 1
ATOM 852 O O . ARG A 1 106 ? -7.007 5.550 21.761 1.00 89.00 106 ARG A O 1
ATOM 859 N N . GLY A 1 107 ? -6.294 6.428 19.826 1.00 84.44 107 GLY A N 1
ATOM 860 C CA . GLY A 1 107 ? -5.357 7.396 20.414 1.00 84.44 107 GLY A CA 1
ATOM 861 C C . GLY A 1 107 ? -3.878 6.996 20.353 1.00 84.44 107 GLY A C 1
ATOM 862 O O . GLY A 1 107 ? -3.018 7.735 20.824 1.00 84.44 107 GLY A O 1
ATOM 863 N N . THR A 1 108 ? -3.526 5.854 19.746 1.00 88.75 108 THR A N 1
ATOM 864 C CA . THR A 1 108 ? -2.112 5.468 19.555 1.00 88.75 108 THR A CA 1
ATOM 865 C C . THR A 1 108 ? -1.571 5.988 18.220 1.00 88.75 108 THR A C 1
ATOM 867 O O . THR A 1 108 ? -1.356 5.215 17.285 1.00 88.75 108 THR A O 1
ATOM 870 N N . SER A 1 109 ? -1.310 7.293 18.111 1.00 84.38 109 SER A N 1
ATOM 871 C CA . SER A 1 109 ? -0.811 7.928 16.874 1.00 84.38 109 SER A CA 1
ATOM 872 C C . SER A 1 109 ? 0.407 7.232 16.226 1.00 84.38 109 SER A C 1
ATOM 874 O O . SER A 1 109 ? 0.414 7.085 15.000 1.00 84.38 109 SER A O 1
ATOM 876 N N . PRO A 1 110 ? 1.406 6.705 16.975 1.00 87.62 110 PRO A N 1
ATOM 877 C CA . PRO A 1 110 ? 2.539 5.991 16.373 1.00 87.62 110 PRO A CA 1
ATOM 878 C C . PRO A 1 110 ? 2.161 4.714 15.601 1.00 87.62 110 PRO A C 1
ATOM 880 O O . PRO A 1 110 ? 2.926 4.265 14.746 1.00 87.62 110 PRO A O 1
ATOM 883 N N . ALA A 1 111 ? 0.978 4.133 15.842 1.00 89.50 111 ALA A N 1
ATOM 884 C CA . ALA A 1 111 ? 0.526 2.923 15.150 1.00 89.50 111 ALA A CA 1
ATOM 885 C C . ALA A 1 111 ? 0.335 3.131 13.633 1.00 89.50 111 A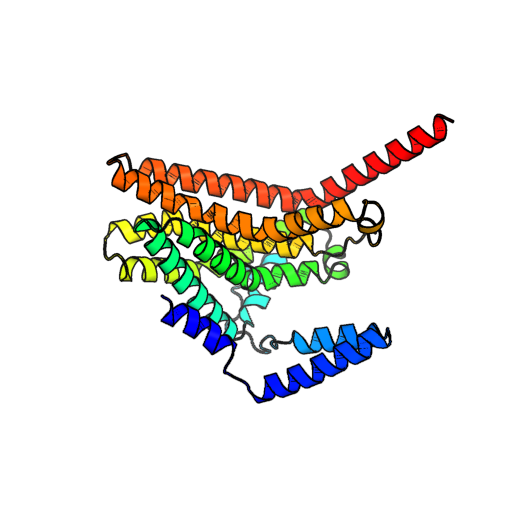LA A C 1
ATOM 887 O O . ALA A 1 111 ? 0.370 2.169 12.866 1.00 89.50 111 ALA A O 1
ATOM 888 N N . ILE A 1 112 ? 0.221 4.382 13.181 1.00 92.25 112 ILE A N 1
ATOM 889 C CA . ILE A 1 112 ? 0.120 4.763 11.764 1.00 92.25 112 ILE A CA 1
ATOM 890 C C . ILE A 1 112 ? 1.397 4.424 11.004 1.00 92.25 112 ILE A C 1
ATOM 892 O O . ILE A 1 112 ? 1.330 3.970 9.864 1.00 92.25 112 ILE A O 1
ATOM 896 N N . VAL A 1 113 ? 2.561 4.579 11.641 1.00 89.00 113 VAL A N 1
ATOM 897 C CA . VAL A 1 113 ? 3.845 4.201 11.036 1.00 89.00 113 VAL A CA 1
ATOM 898 C C . VAL A 1 113 ? 3.868 2.697 10.780 1.00 89.00 113 VAL A C 1
ATOM 900 O O . VAL A 1 113 ? 4.215 2.256 9.687 1.00 89.00 113 VAL A O 1
ATOM 903 N N . VAL A 1 114 ? 3.417 1.904 11.756 1.00 88.31 114 VAL A N 1
ATOM 904 C CA . VAL A 1 114 ? 3.330 0.444 11.629 1.00 88.31 114 VAL A CA 1
ATOM 905 C C . VAL A 1 114 ? 2.341 0.053 10.530 1.00 88.31 114 VAL A C 1
ATOM 907 O O . VAL A 1 114 ? 2.676 -0.766 9.676 1.00 88.31 114 VAL A O 1
ATOM 910 N N . ALA A 1 115 ? 1.154 0.665 10.498 1.00 90.06 115 ALA A N 1
ATOM 911 C CA . ALA A 1 115 ? 0.164 0.424 9.452 1.00 90.06 115 ALA A CA 1
ATOM 912 C C . ALA A 1 115 ? 0.710 0.755 8.053 1.00 90.06 115 ALA A C 1
ATOM 914 O O . ALA A 1 115 ? 0.601 -0.066 7.143 1.00 90.06 115 ALA A O 1
ATOM 915 N N . GLY A 1 116 ? 1.354 1.915 7.900 1.00 86.75 116 GLY A N 1
ATOM 916 C CA . GLY A 1 116 ? 1.948 2.361 6.643 1.00 86.75 116 GLY A CA 1
ATOM 917 C C . GLY A 1 116 ? 3.064 1.443 6.152 1.00 86.75 116 GLY A C 1
ATOM 918 O O . GLY A 1 116 ? 3.091 1.095 4.974 1.00 86.75 116 GLY A O 1
ATOM 919 N N . LEU A 1 117 ? 3.946 0.983 7.046 1.00 84.44 117 LEU A N 1
ATOM 920 C CA . LEU A 1 117 ? 5.005 0.028 6.703 1.00 84.44 117 LEU A CA 1
ATOM 921 C C . LEU A 1 117 ? 4.441 -1.341 6.299 1.00 84.44 117 LEU A C 1
ATOM 923 O O . LEU A 1 117 ? 4.901 -1.931 5.323 1.00 84.44 117 LEU A O 1
ATOM 927 N N . LEU A 1 118 ? 3.421 -1.840 7.001 1.00 84.12 118 LEU A N 1
ATOM 928 C CA . LEU A 1 118 ? 2.760 -3.096 6.637 1.00 84.12 118 LEU A CA 1
ATOM 929 C C . LEU A 1 118 ? 2.060 -2.986 5.275 1.00 84.12 118 LEU A C 1
ATOM 931 O O . LEU A 1 118 ? 2.206 -3.880 4.443 1.00 84.12 118 LEU A O 1
ATOM 935 N N . LEU A 1 119 ? 1.349 -1.884 5.015 1.00 88.75 119 LEU A N 1
ATOM 936 C CA . LEU A 1 119 ? 0.705 -1.631 3.721 1.00 88.75 119 LEU A CA 1
ATOM 937 C C . LEU A 1 119 ? 1.721 -1.434 2.592 1.00 88.75 119 LEU A C 1
ATOM 939 O O . LEU A 1 119 ? 1.460 -1.882 1.479 1.00 88.75 119 LEU A O 1
ATOM 943 N N . PHE A 1 120 ? 2.885 -0.843 2.872 1.00 83.06 120 PHE A N 1
ATOM 944 C CA . PHE A 1 120 ? 3.997 -0.770 1.924 1.00 83.06 120 PHE A CA 1
ATOM 945 C C . PHE A 1 120 ? 4.496 -2.168 1.538 1.00 83.06 120 PHE A C 1
ATOM 947 O O . PHE A 1 120 ? 4.628 -2.460 0.352 1.00 83.06 120 PHE A O 1
ATOM 954 N N . ILE A 1 121 ? 4.704 -3.064 2.513 1.00 82.00 121 ILE A N 1
ATOM 955 C CA . ILE A 1 121 ? 5.134 -4.450 2.253 1.00 82.00 121 ILE A CA 1
ATOM 956 C C . ILE A 1 121 ? 4.092 -5.199 1.412 1.00 82.00 121 ILE A C 1
ATOM 958 O O . ILE A 1 121 ? 4.448 -5.865 0.443 1.00 82.00 121 ILE A O 1
ATOM 962 N N . VAL A 1 122 ? 2.800 -5.064 1.734 1.00 83.62 122 VAL A N 1
ATOM 963 C CA . VAL A 1 122 ? 1.729 -5.655 0.910 1.00 83.62 122 VAL A CA 1
ATOM 964 C C . VAL A 1 122 ? 1.711 -5.033 -0.491 1.00 83.62 122 VAL A C 1
ATOM 966 O O . VAL A 1 122 ? 1.505 -5.739 -1.477 1.00 83.62 122 VAL A O 1
ATOM 969 N N . GLY A 1 123 ? 1.977 -3.730 -0.596 1.00 80.81 123 GLY A N 1
ATOM 970 C CA . GLY A 1 123 ? 2.147 -3.031 -1.864 1.00 80.81 123 GLY A CA 1
ATOM 971 C C . GLY A 1 123 ? 3.275 -3.621 -2.712 1.00 80.81 123 GLY A C 1
ATOM 972 O O . GLY A 1 123 ? 3.075 -3.817 -3.907 1.00 80.81 123 GLY A O 1
ATOM 973 N N . LEU A 1 124 ? 4.427 -3.956 -2.116 1.00 79.88 124 LEU A N 1
ATOM 974 C CA . LEU A 1 124 ? 5.549 -4.586 -2.830 1.00 79.88 124 LEU A CA 1
ATOM 975 C C . LEU A 1 124 ? 5.131 -5.923 -3.452 1.00 79.88 124 LEU A C 1
ATOM 977 O O . LEU A 1 124 ? 5.433 -6.175 -4.616 1.00 79.88 124 LEU A O 1
ATOM 981 N N . ASP A 1 125 ? 4.367 -6.735 -2.715 1.00 79.88 125 ASP A N 1
ATOM 982 C CA . ASP A 1 125 ? 3.822 -7.996 -3.228 1.00 79.88 125 ASP A CA 1
ATOM 983 C C . ASP A 1 125 ? 2.787 -7.772 -4.350 1.00 79.88 125 ASP A C 1
ATOM 985 O O . ASP A 1 125 ? 2.725 -8.551 -5.304 1.00 79.88 125 ASP A O 1
ATOM 989 N N . ALA A 1 126 ? 1.972 -6.716 -4.258 1.00 81.56 126 ALA A N 1
ATOM 990 C CA . ALA A 1 126 ? 0.947 -6.390 -5.253 1.00 81.56 126 ALA A CA 1
ATOM 991 C C . ALA A 1 126 ? 1.537 -5.839 -6.564 1.00 81.56 126 ALA A C 1
ATOM 993 O O . ALA A 1 126 ? 1.006 -6.109 -7.641 1.00 81.56 126 ALA A O 1
ATOM 994 N N . VAL A 1 127 ? 2.631 -5.079 -6.475 1.00 81.88 127 VAL A N 1
ATOM 995 C CA . VAL A 1 127 ? 3.302 -4.395 -7.595 1.00 81.88 127 VAL A CA 1
ATOM 996 C C . VAL A 1 127 ? 4.235 -5.327 -8.383 1.00 81.88 127 VAL A C 1
ATOM 998 O O . VAL A 1 127 ? 4.735 -4.945 -9.436 1.00 81.88 127 VAL A O 1
ATOM 1001 N N . GLU A 1 128 ? 4.400 -6.583 -7.963 1.00 78.81 128 GLU A N 1
ATOM 1002 C CA . GLU A 1 128 ? 5.175 -7.616 -8.670 1.00 78.81 128 GLU A CA 1
ATOM 1003 C C . GLU A 1 128 ? 5.000 -7.610 -10.207 1.00 78.81 128 GLU A C 1
ATOM 1005 O O . GLU A 1 128 ? 6.014 -7.622 -10.905 1.00 78.81 128 GLU A O 1
ATOM 1010 N N . PRO A 1 129 ? 3.782 -7.523 -10.790 1.00 73.75 129 PRO A N 1
ATOM 1011 C CA . PRO A 1 129 ? 3.647 -7.511 -12.245 1.00 73.75 129 PRO A CA 1
ATOM 1012 C C . PRO A 1 129 ? 4.266 -6.271 -12.905 1.00 73.75 129 PRO A C 1
ATOM 1014 O O . PRO A 1 129 ? 4.811 -6.378 -13.997 1.00 73.75 129 PRO A O 1
ATOM 1017 N N . LEU A 1 130 ? 4.208 -5.111 -12.241 1.00 75.12 130 LEU A N 1
ATOM 1018 C CA . LEU A 1 130 ? 4.888 -3.894 -12.694 1.00 75.12 130 LEU A CA 1
ATOM 1019 C C . LEU A 1 130 ? 6.410 -4.059 -12.582 1.00 75.12 130 LEU A C 1
ATOM 1021 O O . LEU A 1 130 ? 7.122 -3.675 -13.503 1.00 75.12 130 LEU A O 1
ATOM 1025 N N . SER A 1 131 ? 6.907 -4.670 -11.499 1.00 73.75 131 SER A N 1
ATOM 1026 C CA . SER A 1 131 ? 8.343 -4.951 -11.333 1.00 73.75 131 SER A CA 1
ATOM 1027 C C . SER A 1 131 ? 8.880 -5.830 -12.464 1.00 73.75 131 SER A C 1
ATOM 1029 O O . SER A 1 131 ? 9.941 -5.556 -13.010 1.00 73.75 131 SER A O 1
ATOM 1031 N N . GLN A 1 132 ? 8.114 -6.837 -12.887 1.00 74.31 132 GLN A N 1
ATOM 1032 C CA . GLN A 1 132 ? 8.505 -7.724 -13.986 1.00 74.31 132 GLN A CA 1
ATOM 1033 C C . GLN A 1 132 ? 8.627 -6.999 -15.335 1.00 74.31 132 GLN A C 1
ATOM 1035 O O . GLN A 1 132 ? 9.468 -7.378 -16.150 1.00 74.31 132 GLN A O 1
ATOM 1040 N N . GLU A 1 133 ? 7.807 -5.972 -15.587 1.00 72.44 133 GLU A N 1
ATOM 1041 C CA . GLU A 1 133 ? 7.929 -5.146 -16.798 1.00 72.44 133 GLU A CA 1
ATOM 1042 C C . GLU A 1 133 ? 9.096 -4.157 -16.721 1.00 72.44 133 GLU A C 1
ATOM 1044 O O . GLU A 1 133 ? 9.745 -3.889 -17.733 1.00 72.44 133 GLU A O 1
ATOM 1049 N N . VAL A 1 134 ? 9.384 -3.650 -15.520 1.00 69.81 134 VAL A N 1
ATOM 1050 C CA . VAL A 1 134 ? 10.556 -2.810 -15.246 1.00 69.81 134 VAL A CA 1
ATOM 1051 C C . VAL A 1 134 ? 11.859 -3.583 -15.468 1.00 69.81 134 VAL A C 1
ATOM 1053 O O . VAL A 1 134 ? 12.791 -3.050 -16.068 1.00 69.81 134 VAL A O 1
ATOM 1056 N N . ASP A 1 135 ? 11.909 -4.843 -15.036 1.00 68.44 135 ASP A N 1
ATOM 1057 C CA . ASP A 1 135 ? 13.098 -5.699 -15.123 1.00 68.44 135 ASP A CA 1
ATOM 1058 C C . ASP A 1 135 ? 13.388 -6.213 -16.549 1.00 68.44 135 ASP A C 1
ATOM 1060 O O . ASP A 1 135 ? 14.463 -6.761 -16.799 1.00 68.44 135 ASP A O 1
ATOM 1064 N N . GLN A 1 136 ? 12.456 -6.051 -17.500 1.00 71.12 136 GLN A N 1
ATOM 1065 C CA . GLN A 1 136 ? 12.604 -6.479 -18.901 1.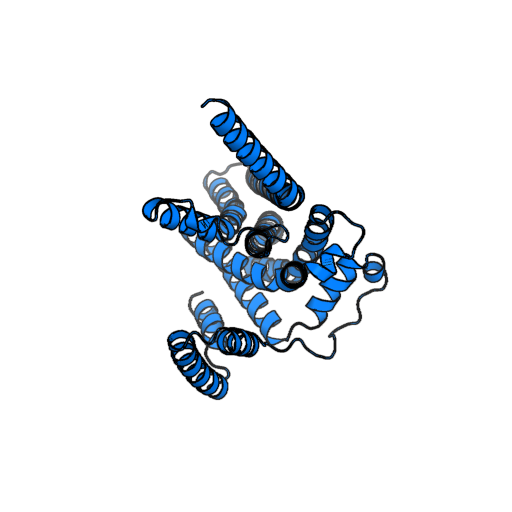00 71.12 136 GLN A CA 1
ATOM 1066 C C . GLN A 1 136 ? 12.496 -5.290 -19.876 1.00 71.12 136 GLN A C 1
ATOM 1068 O O . GLN A 1 136 ? 11.565 -5.247 -20.690 1.00 71.12 136 GLN A O 1
ATOM 1073 N N . PRO A 1 137 ? 13.441 -4.329 -19.830 1.00 66.31 137 PRO A N 1
ATOM 1074 C CA . PRO A 1 137 ? 13.366 -3.094 -20.610 1.00 66.31 137 PRO A CA 1
ATOM 1075 C C . PRO A 1 137 ? 13.307 -3.349 -22.122 1.00 66.31 137 PRO A C 1
ATOM 1077 O O . PRO A 1 137 ? 12.470 -2.751 -22.791 1.00 66.31 137 PRO A O 1
ATOM 1080 N N . ASP A 1 138 ? 14.086 -4.306 -22.638 1.00 66.56 138 ASP A N 1
ATOM 1081 C CA . ASP A 1 138 ? 14.143 -4.632 -24.074 1.00 66.56 138 ASP A CA 1
ATOM 1082 C C . ASP A 1 138 ? 12.783 -5.082 -24.630 1.00 66.56 138 ASP A C 1
ATOM 1084 O O . ASP A 1 138 ? 12.401 -4.778 -25.761 1.00 66.56 138 ASP A O 1
ATOM 1088 N N . ARG A 1 139 ? 12.009 -5.804 -23.811 1.00 68.25 139 ARG A N 1
ATOM 1089 C CA . ARG A 1 139 ? 10.671 -6.268 -24.186 1.00 68.25 139 ARG A CA 1
ATOM 1090 C C . ARG A 1 139 ? 9.660 -5.128 -24.134 1.00 68.25 139 ARG A C 1
ATOM 1092 O O . ARG A 1 139 ? 8.766 -5.074 -24.977 1.00 68.25 139 ARG A O 1
ATOM 1099 N N . THR A 1 140 ? 9.792 -4.234 -23.161 1.00 65.75 140 THR A N 1
ATOM 1100 C CA . THR A 1 140 ? 8.928 -3.059 -23.013 1.00 65.75 140 THR A CA 1
ATOM 1101 C C . THR A 1 140 ? 9.166 -2.047 -24.141 1.00 65.75 140 THR A C 1
ATOM 1103 O O . THR A 1 140 ? 8.194 -1.508 -24.663 1.00 65.75 140 THR A O 1
ATOM 1106 N N . ASP A 1 141 ? 10.412 -1.879 -24.598 1.00 69.31 141 ASP A N 1
ATOM 1107 C CA . ASP A 1 141 ? 10.788 -0.986 -25.711 1.00 69.31 141 ASP A CA 1
ATOM 1108 C C . ASP A 1 141 ? 10.328 -1.456 -27.086 1.00 69.31 141 ASP A C 1
ATOM 1110 O O . ASP A 1 141 ? 10.158 -0.649 -27.996 1.00 69.31 141 ASP A O 1
ATOM 1114 N N . SER A 1 142 ? 10.090 -2.757 -27.245 1.00 75.38 142 SER A N 1
ATOM 1115 C CA . SER A 1 142 ? 9.562 -3.300 -28.499 1.00 75.38 142 SER A CA 1
ATOM 1116 C C . SER A 1 142 ? 8.106 -2.895 -28.778 1.00 75.38 142 SER A C 1
ATOM 1118 O O . SER A 1 142 ? 7.607 -3.102 -29.885 1.00 75.38 142 SER A O 1
ATOM 1120 N N . LEU A 1 143 ? 7.400 -2.332 -27.787 1.00 70.50 143 LEU A N 1
ATOM 1121 C CA . LEU A 1 143 ? 6.022 -1.876 -27.943 1.00 70.50 143 LEU A CA 1
ATOM 1122 C C . LEU A 1 143 ? 5.993 -0.434 -28.475 1.00 70.50 143 LEU A C 1
ATOM 1124 O O . LEU A 1 143 ? 6.643 0.434 -27.897 1.00 70.50 143 LEU A O 1
ATOM 1128 N N . PRO A 1 144 ? 5.177 -0.126 -29.503 1.00 73.19 144 PRO A N 1
ATOM 1129 C CA . PRO A 1 144 ? 5.043 1.224 -30.054 1.00 73.19 144 PRO A CA 1
ATOM 1130 C C . PRO A 1 144 ? 4.154 2.110 -29.158 1.00 73.19 144 PRO A C 1
ATOM 1132 O O . PRO A 1 144 ? 3.150 2.664 -29.600 1.00 73.19 144 PRO A O 1
ATOM 1135 N N . ILE A 1 145 ? 4.457 2.174 -27.859 1.00 74.00 145 ILE A N 1
ATOM 1136 C CA . ILE A 1 145 ? 3.706 2.920 -26.845 1.00 74.00 145 ILE A CA 1
ATOM 1137 C C . ILE A 1 145 ? 4.710 3.616 -25.922 1.00 74.00 145 ILE A C 1
ATOM 1139 O O . ILE A 1 145 ? 5.711 3.030 -25.524 1.00 74.00 145 ILE A O 1
ATOM 1143 N N . GLU A 1 146 ? 4.421 4.861 -25.543 1.00 73.19 146 GLU A N 1
ATOM 1144 C CA . GLU A 1 146 ? 5.231 5.625 -24.591 1.00 73.19 146 GLU A CA 1
ATOM 1145 C C . GLU A 1 146 ? 5.383 4.872 -23.250 1.00 73.19 146 GLU A C 1
ATOM 1147 O O . GLU A 1 146 ? 4.384 4.514 -22.614 1.00 73.19 146 GLU A O 1
ATOM 1152 N N . ARG A 1 147 ? 6.630 4.659 -22.791 1.00 66.62 147 ARG A N 1
ATOM 1153 C CA . ARG A 1 147 ? 6.954 3.943 -21.536 1.00 66.62 147 ARG A CA 1
ATOM 1154 C C . ARG A 1 147 ? 6.176 4.465 -20.328 1.00 66.62 147 ARG A C 1
ATOM 1156 O O . ARG A 1 147 ? 5.629 3.673 -19.563 1.00 66.62 147 ARG A O 1
ATOM 1163 N N . GLY A 1 148 ? 6.064 5.787 -20.194 1.00 66.06 148 GLY A N 1
ATOM 1164 C CA . GLY A 1 148 ? 5.313 6.417 -19.107 1.00 66.06 148 GLY A CA 1
ATOM 1165 C C . GLY A 1 148 ? 3.839 6.002 -19.093 1.00 66.06 148 GLY A C 1
ATOM 1166 O O . GLY A 1 148 ? 3.287 5.690 -18.039 1.00 66.06 148 GLY A O 1
ATOM 1167 N N . LEU A 1 149 ? 3.207 5.903 -20.267 1.00 71.31 149 LEU A N 1
ATOM 1168 C CA . LEU A 1 149 ? 1.820 5.449 -20.397 1.00 71.31 149 LEU A CA 1
ATOM 1169 C C . LEU A 1 149 ? 1.677 3.951 -20.075 1.00 71.31 149 LEU A C 1
ATOM 1171 O O . LEU A 1 149 ? 0.690 3.552 -19.451 1.00 71.31 149 LEU A O 1
ATOM 1175 N N . LEU A 1 150 ? 2.655 3.128 -20.468 1.00 72.38 150 LEU A N 1
ATOM 1176 C CA . LEU A 1 150 ? 2.691 1.694 -20.153 1.00 72.38 150 LEU A CA 1
ATOM 1177 C C . LEU A 1 150 ? 2.771 1.444 -18.641 1.00 72.38 150 LEU A C 1
ATOM 1179 O O . LEU A 1 150 ? 1.991 0.649 -18.108 1.00 72.38 150 LEU A O 1
ATOM 1183 N N . MET A 1 151 ? 3.654 2.167 -17.946 1.00 70.69 151 MET A N 1
ATOM 1184 C CA . MET A 1 151 ? 3.815 2.074 -16.493 1.00 70.69 151 MET A CA 1
ATOM 1185 C C . MET A 1 151 ? 2.554 2.523 -15.752 1.00 70.69 151 MET A C 1
ATOM 1187 O O . MET A 1 151 ? 2.070 1.804 -14.880 1.00 70.69 151 MET A O 1
ATOM 1191 N N . THR A 1 152 ? 1.956 3.660 -16.128 1.00 73.31 152 THR A N 1
ATOM 1192 C CA . THR A 1 152 ? 0.715 4.141 -15.495 1.00 73.31 152 THR A CA 1
ATOM 1193 C C . THR A 1 152 ? -0.451 3.173 -15.700 1.00 73.31 152 THR A C 1
ATOM 1195 O O . THR A 1 152 ? -1.226 2.941 -14.773 1.00 73.31 152 THR A O 1
ATOM 1198 N N . LYS A 1 153 ? -0.571 2.543 -16.876 1.00 74.12 153 LYS A N 1
ATOM 1199 C CA . LYS A 1 153 ? -1.587 1.502 -17.099 1.00 74.12 153 LYS A CA 1
ATOM 1200 C C . LYS A 1 153 ? -1.373 0.280 -16.205 1.00 74.12 153 LYS A C 1
ATOM 1202 O O . LYS A 1 153 ? -2.349 -0.307 -15.736 1.00 74.12 153 LYS A O 1
ATOM 1207 N N . HIS A 1 154 ? -0.122 -0.078 -15.925 1.00 74.81 154 HIS A N 1
ATOM 1208 C CA . HIS A 1 154 ? 0.192 -1.169 -15.008 1.00 74.81 154 HIS A CA 1
ATOM 1209 C C . HIS A 1 154 ? -0.135 -0.868 -13.549 1.00 74.81 154 HIS A C 1
ATOM 1211 O O . HIS A 1 154 ? -0.358 -1.827 -12.822 1.00 74.81 154 HIS A O 1
ATOM 1217 N N . LEU A 1 155 ? -0.262 0.399 -13.125 1.00 77.75 155 LEU A N 1
ATOM 1218 C CA . LEU A 1 155 ? -0.722 0.745 -11.768 1.00 77.75 155 LEU A CA 1
ATOM 1219 C C . LEU A 1 155 ? -2.189 0.359 -11.507 1.00 77.75 155 LEU A C 1
ATOM 1221 O O . LEU A 1 155 ? -2.577 0.163 -10.355 1.00 77.75 155 LEU A O 1
ATOM 1225 N N . ILE A 1 156 ? -3.004 0.191 -12.553 1.00 78.62 156 ILE A N 1
ATOM 1226 C CA . ILE A 1 156 ? -4.408 -0.230 -12.412 1.00 78.62 156 ILE A CA 1
ATOM 1227 C C . ILE A 1 156 ? -4.488 -1.659 -11.853 1.00 78.62 156 ILE A C 1
ATOM 1229 O O . ILE A 1 156 ? -5.355 -1.971 -11.038 1.00 78.62 156 ILE A O 1
ATOM 1233 N N . VAL A 1 157 ? -3.561 -2.527 -12.261 1.00 77.56 157 VAL A N 1
ATOM 1234 C CA . VAL A 1 157 ? -3.524 -3.938 -11.858 1.00 77.56 157 VAL A CA 1
ATOM 1235 C C . VAL A 1 157 ? -3.346 -4.110 -10.339 1.00 77.56 157 VAL A C 1
ATOM 1237 O O . VAL A 1 157 ? -4.220 -4.732 -9.734 1.00 77.56 157 VAL A O 1
ATOM 1240 N N . PRO A 1 158 ? -2.306 -3.557 -9.680 1.00 82.62 158 PRO A N 1
ATOM 1241 C CA . PRO A 1 158 ? -2.155 -3.646 -8.234 1.00 82.62 158 PRO A CA 1
ATOM 1242 C C . PRO A 1 158 ? -3.261 -2.894 -7.480 1.00 82.62 158 PRO A C 1
ATOM 1244 O O . PRO A 1 158 ? -3.648 -3.331 -6.402 1.00 82.62 158 PRO A O 1
ATOM 1247 N N . ALA A 1 159 ? -3.840 -1.821 -8.034 1.00 84.75 159 ALA A N 1
ATOM 1248 C CA . ALA A 1 159 ? -4.979 -1.149 -7.402 1.00 84.75 159 ALA A CA 1
ATOM 1249 C C . ALA A 1 159 ? -6.211 -2.073 -7.302 1.00 84.75 159 ALA A C 1
ATOM 1251 O O . ALA A 1 159 ? -6.809 -2.200 -6.233 1.00 84.75 159 ALA A O 1
ATOM 1252 N N . ILE A 1 160 ? -6.546 -2.783 -8.387 1.00 84.06 160 ILE A N 1
ATOM 1253 C CA . ILE A 1 160 ? -7.633 -3.779 -8.403 1.00 84.06 160 ILE A CA 1
ATOM 1254 C C . ILE A 1 160 ? -7.267 -4.999 -7.544 1.00 84.06 160 ILE A C 1
ATOM 1256 O O . ILE A 1 160 ? -8.115 -5.555 -6.844 1.00 84.06 160 ILE A O 1
ATOM 1260 N N . ALA A 1 161 ? -5.996 -5.410 -7.553 1.00 83.31 161 ALA A N 1
ATOM 1261 C CA . ALA A 1 161 ? -5.497 -6.520 -6.744 1.00 83.31 161 ALA A CA 1
ATOM 1262 C C . ALA A 1 161 ? -5.775 -6.352 -5.254 1.00 83.31 161 ALA A C 1
ATOM 1264 O O . ALA A 1 161 ? -6.011 -7.335 -4.551 1.00 83.31 161 ALA A O 1
ATOM 1265 N N . MET A 1 162 ? -5.736 -5.108 -4.780 1.00 87.62 162 MET A N 1
ATOM 1266 C CA . MET A 1 162 ? -5.885 -4.791 -3.371 1.00 87.62 162 MET A CA 1
ATOM 1267 C C . MET A 1 162 ? -7.342 -4.752 -2.904 1.00 87.62 162 MET A C 1
ATOM 1269 O O . MET A 1 162 ? -7.580 -4.805 -1.700 1.00 87.62 162 MET A O 1
ATOM 1273 N N . THR A 1 163 ? -8.331 -4.732 -3.804 1.00 89.19 163 THR A N 1
ATOM 1274 C CA . THR A 1 163 ? -9.761 -4.714 -3.445 1.00 89.19 163 THR A CA 1
ATOM 1275 C C . THR A 1 163 ? -10.172 -5.816 -2.448 1.00 89.19 163 THR A C 1
ATOM 1277 O O . THR A 1 163 ? -10.764 -5.480 -1.422 1.00 89.19 163 THR A O 1
ATOM 1280 N N . PRO A 1 164 ? -9.850 -7.114 -2.638 1.00 88.62 164 PRO A N 1
ATOM 1281 C CA . PRO A 1 164 ? -10.185 -8.144 -1.647 1.00 88.62 164 PRO A CA 1
ATOM 1282 C C . PRO A 1 164 ? -9.460 -7.967 -0.303 1.00 88.62 164 PRO A C 1
ATOM 1284 O O . PRO A 1 164 ? -9.976 -8.386 0.733 1.00 88.62 164 PRO A O 1
ATOM 1287 N N . PHE A 1 165 ? -8.276 -7.351 -0.299 1.00 91.12 165 PHE A N 1
ATOM 1288 C CA . PHE A 1 165 ? -7.519 -7.072 0.923 1.00 91.12 165 PHE A CA 1
ATOM 1289 C C . PHE A 1 165 ? -8.099 -5.872 1.676 1.00 91.12 165 PHE A C 1
ATOM 1291 O O . PHE A 1 165 ? -8.201 -5.923 2.899 1.00 91.12 165 PHE A O 1
ATOM 1298 N N . LEU A 1 166 ? -8.574 -4.850 0.958 1.00 93.00 166 LEU A N 1
ATOM 1299 C CA . LEU A 1 166 ? -9.348 -3.749 1.530 1.00 93.00 166 LEU A CA 1
ATOM 1300 C C . LEU A 1 166 ? -10.583 -4.280 2.265 1.00 93.00 166 LEU A C 1
ATOM 1302 O O . LEU A 1 166 ? -10.795 -3.924 3.419 1.00 93.00 166 LEU A O 1
ATOM 1306 N N . LEU A 1 167 ? -11.346 -5.188 1.645 1.00 93.75 167 LEU A N 1
ATOM 1307 C CA . LEU A 1 167 ? -12.502 -5.820 2.293 1.00 93.75 167 LEU A CA 1
ATOM 1308 C C . LEU A 1 167 ? -12.102 -6.556 3.580 1.00 93.75 167 LEU A C 1
ATOM 1310 O O . LEU A 1 167 ? -12.742 -6.376 4.612 1.00 93.75 167 LEU A O 1
ATOM 1314 N N . ALA A 1 168 ? -11.016 -7.335 3.551 1.00 92.19 168 ALA A N 1
ATOM 1315 C CA . ALA A 1 168 ? -10.505 -8.015 4.743 1.00 92.19 168 ALA A CA 1
ATOM 1316 C C . ALA A 1 168 ? -10.083 -7.029 5.849 1.00 92.19 168 ALA A C 1
ATOM 1318 O O . ALA A 1 168 ? -10.308 -7.291 7.032 1.00 92.19 168 ALA A O 1
ATOM 1319 N N . GLY A 1 169 ? -9.501 -5.889 5.472 1.00 91.88 169 GLY A N 1
ATOM 1320 C CA . GLY A 1 169 ? -9.154 -4.811 6.393 1.00 91.88 169 GLY A CA 1
ATOM 1321 C C . GLY A 1 169 ? -10.385 -4.161 7.028 1.00 91.88 169 GLY A C 1
ATOM 1322 O O . GLY A 1 169 ? -10.436 -4.034 8.247 1.00 91.88 169 GLY A O 1
ATOM 1323 N N . VAL A 1 170 ? -11.411 -3.832 6.236 1.00 93.81 170 VAL A N 1
ATOM 1324 C CA . VAL A 1 170 ? -12.674 -3.255 6.736 1.00 93.81 170 VAL A CA 1
ATOM 1325 C C . VAL A 1 170 ? -13.405 -4.228 7.662 1.00 93.81 170 VAL A C 1
ATOM 1327 O O . VAL A 1 170 ? -13.868 -3.824 8.724 1.00 93.81 170 VAL A O 1
ATOM 1330 N N . VAL A 1 171 ? -13.453 -5.520 7.318 1.00 93.75 171 VAL A N 1
ATOM 1331 C CA . VAL A 1 171 ? -14.023 -6.557 8.198 1.00 93.75 171 VAL A CA 1
ATOM 1332 C C . VAL A 1 171 ? -13.256 -6.624 9.517 1.00 93.75 171 VAL A C 1
ATOM 1334 O O . VAL A 1 171 ? -13.866 -6.684 10.579 1.00 93.75 171 VAL A O 1
ATOM 1337 N N . THR A 1 172 ? -11.924 -6.555 9.469 1.00 91.62 172 THR A N 1
ATOM 1338 C CA . THR A 1 172 ? -11.092 -6.545 10.680 1.00 91.62 172 THR A CA 1
ATOM 1339 C C . THR A 1 172 ? -11.368 -5.308 11.535 1.00 91.62 172 THR A C 1
ATOM 1341 O O . THR A 1 172 ? -11.474 -5.422 12.753 1.00 91.62 172 THR A O 1
ATOM 1344 N N . ALA A 1 173 ? -11.536 -4.138 10.911 1.00 92.56 173 ALA A N 1
ATOM 1345 C CA . ALA A 1 173 ? -11.900 -2.912 11.612 1.00 92.56 173 ALA A CA 1
ATOM 1346 C C . ALA A 1 173 ? -13.273 -3.027 12.290 1.00 92.56 173 ALA A C 1
ATOM 1348 O O . ALA A 1 173 ? -13.394 -2.688 13.461 1.00 92.56 173 ALA A O 1
ATOM 1349 N N . PHE A 1 174 ? -14.275 -3.579 11.599 1.00 93.31 174 PHE A N 1
ATOM 1350 C CA . PHE A 1 174 ? -15.613 -3.803 12.154 1.00 93.31 174 PHE A CA 1
ATOM 1351 C C . PHE A 1 174 ? -15.623 -4.807 13.317 1.00 93.31 174 PHE A C 1
ATOM 1353 O O . PHE A 1 174 ? -16.338 -4.610 14.290 1.00 93.31 174 PHE A O 1
ATOM 1360 N N . VAL A 1 175 ? -14.810 -5.866 13.249 1.00 92.81 175 VAL A N 1
ATOM 1361 C CA . VAL A 1 175 ? -14.684 -6.840 14.349 1.00 92.81 175 VAL A CA 1
ATOM 1362 C C . VAL A 1 175 ? -14.067 -6.203 15.598 1.00 92.81 175 VAL A C 1
ATOM 1364 O O . VAL A 1 175 ? -14.440 -6.559 16.713 1.00 92.81 175 VAL A O 1
ATOM 1367 N N . LEU A 1 176 ? -13.122 -5.273 15.430 1.00 91.38 176 LEU A N 1
ATOM 1368 C CA . LEU A 1 176 ? -12.474 -4.586 16.551 1.00 91.38 176 LEU A CA 1
ATOM 1369 C C . LEU A 1 176 ? -13.307 -3.419 17.102 1.00 91.38 176 LEU A C 1
ATOM 1371 O O . LEU A 1 176 ? -13.248 -3.166 18.303 1.00 91.38 176 LEU A O 1
ATOM 1375 N N . GLU A 1 177 ? -14.059 -2.732 16.242 1.00 89.69 177 GLU A N 1
ATOM 1376 C CA . GLU A 1 177 ? -14.952 -1.611 16.561 1.00 89.69 177 GLU A CA 1
ATOM 1377 C C . GLU A 1 177 ? -16.333 -1.833 15.917 1.00 89.69 177 GLU A C 1
ATOM 1379 O O . GLU A 1 177 ? -16.599 -1.327 14.814 1.00 89.69 177 GLU A O 1
ATOM 1384 N N . PRO A 1 178 ? -17.225 -2.604 16.571 1.00 88.12 178 PRO A N 1
ATOM 1385 C CA . PRO A 1 178 ? -18.520 -2.977 16.012 1.00 88.12 178 PRO A CA 1
ATOM 1386 C C . PRO A 1 178 ? -19.507 -1.805 16.077 1.00 88.12 178 PRO A C 1
ATOM 1388 O O . PRO A 1 178 ? -20.340 -1.697 16.974 1.00 88.12 178 PRO A O 1
ATOM 1391 N N . HIS A 1 179 ? -19.410 -0.914 15.094 1.00 88.00 179 HIS A N 1
ATOM 1392 C CA . HIS A 1 179 ? -20.329 0.198 14.861 1.00 88.00 179 HIS A CA 1
ATOM 1393 C C . HIS A 1 179 ? -20.720 0.262 13.383 1.00 88.00 179 HIS A C 1
ATOM 1395 O O . HIS A 1 179 ? -19.910 -0.009 12.494 1.00 88.00 179 HIS A O 1
ATOM 1401 N N . ALA A 1 180 ? -21.962 0.663 13.093 1.00 82.50 180 ALA A N 1
ATOM 1402 C CA . ALA A 1 180 ? -22.446 0.787 11.714 1.00 82.50 180 ALA A CA 1
ATOM 1403 C C . ALA A 1 180 ? -21.638 1.823 10.905 1.00 82.50 180 ALA A C 1
ATOM 1405 O O . ALA A 1 180 ? -21.383 1.640 9.714 1.00 82.50 180 ALA A O 1
ATOM 1406 N N . SER A 1 181 ? -21.167 2.881 11.569 1.00 86.62 181 SER A N 1
ATOM 1407 C CA . SER A 1 181 ? -20.310 3.914 10.984 1.00 86.62 181 SER A CA 1
ATOM 1408 C C . SER A 1 181 ? -18.897 3.415 10.650 1.00 86.62 181 SER A C 1
ATOM 1410 O O . SER A 1 181 ? -18.280 3.939 9.720 1.00 86.62 181 SER A O 1
ATOM 1412 N N . THR A 1 182 ? -18.397 2.373 11.328 1.00 89.56 182 THR A N 1
ATOM 1413 C CA . THR A 1 182 ? -17.059 1.801 11.096 1.00 89.56 182 THR A CA 1
ATOM 1414 C C . THR A 1 182 ? -16.900 1.291 9.670 1.00 89.56 182 THR A C 1
ATOM 1416 O O . THR A 1 182 ? -15.826 1.420 9.091 1.00 89.56 182 THR A O 1
ATOM 1419 N N . ILE A 1 183 ? -17.963 0.757 9.061 1.00 91.19 183 ILE A N 1
ATOM 1420 C CA . ILE A 1 183 ? -17.912 0.275 7.676 1.00 91.19 183 ILE A CA 1
ATOM 1421 C C . ILE A 1 183 ? -17.685 1.454 6.722 1.00 91.19 183 ILE A C 1
ATOM 1423 O O . ILE A 1 183 ? -16.772 1.416 5.897 1.00 91.19 183 ILE A O 1
ATOM 1427 N N . ALA A 1 184 ? -18.472 2.524 6.865 1.00 90.94 184 ALA A N 1
ATOM 1428 C CA . ALA A 1 184 ? -18.377 3.705 6.010 1.00 90.94 184 ALA A CA 1
ATOM 1429 C C . ALA A 1 184 ? -17.010 4.399 6.142 1.00 90.94 184 ALA A C 1
ATOM 1431 O O . ALA A 1 184 ? -16.338 4.641 5.137 1.00 90.94 184 ALA A O 1
ATOM 1432 N N . TYR A 1 185 ? -16.559 4.660 7.373 1.00 91.81 185 TYR A N 1
ATOM 1433 C CA . TYR A 1 185 ? -15.249 5.271 7.620 1.00 91.81 185 TYR A CA 1
ATOM 1434 C C . TYR A 1 185 ? -14.084 4.335 7.282 1.00 91.81 185 TYR A C 1
ATOM 1436 O O . TYR A 1 185 ? -13.047 4.791 6.801 1.00 91.81 185 TYR A O 1
ATOM 1444 N N . GLY A 1 186 ? -14.273 3.025 7.449 1.00 91.38 186 GLY A N 1
ATOM 1445 C CA . GLY A 1 186 ? -13.317 1.996 7.057 1.00 91.38 186 GLY A CA 1
ATOM 1446 C C . GLY A 1 186 ? -13.043 2.003 5.557 1.00 91.38 186 GLY A C 1
ATOM 1447 O O . GLY A 1 186 ? -11.886 1.914 5.158 1.00 91.38 186 GLY A O 1
ATOM 1448 N N . PHE A 1 187 ? -14.063 2.186 4.713 1.00 94.06 187 PHE A N 1
ATOM 1449 C CA . PHE A 1 187 ? -13.848 2.397 3.278 1.00 94.06 187 PHE A CA 1
ATOM 1450 C C . PHE A 1 187 ? -13.250 3.770 2.977 1.00 94.06 187 PHE A C 1
ATOM 1452 O O . PHE A 1 187 ? -12.296 3.854 2.203 1.00 94.06 187 PHE A O 1
ATOM 1459 N N . LEU A 1 188 ? -13.775 4.827 3.603 1.00 93.69 188 LEU A N 1
ATOM 1460 C CA . LEU A 1 188 ? -13.338 6.202 3.355 1.00 93.69 188 LEU A CA 1
ATOM 1461 C C . LEU A 1 188 ? -11.834 6.381 3.599 1.00 93.69 188 LEU A C 1
ATOM 1463 O O . LEU A 1 188 ? -11.156 7.001 2.787 1.00 93.69 188 LEU A O 1
ATOM 1467 N N . VAL A 1 189 ? -11.311 5.788 4.675 1.00 94.25 189 VAL A N 1
ATOM 1468 C CA . VAL A 1 189 ? -9.887 5.847 5.032 1.00 94.25 189 VAL A CA 1
ATOM 1469 C C . VAL A 1 189 ? -9.089 4.670 4.460 1.00 94.25 189 VAL A C 1
ATOM 1471 O O . VAL A 1 189 ? -7.928 4.822 4.080 1.00 94.25 189 VAL A O 1
ATOM 1474 N N . GLY A 1 190 ? -9.697 3.489 4.352 1.00 92.19 190 GLY A N 1
ATOM 1475 C CA . GLY A 1 190 ? -9.026 2.289 3.859 1.00 92.19 190 GLY A CA 1
ATOM 1476 C C . GLY A 1 190 ? -8.638 2.376 2.384 1.00 92.19 190 GLY A C 1
ATOM 1477 O O . GLY A 1 190 ? -7.549 1.932 2.026 1.00 92.19 190 GLY A O 1
ATOM 1478 N N . ILE A 1 191 ? -9.480 2.978 1.533 1.00 94.19 191 ILE A N 1
ATOM 1479 C CA . ILE A 1 191 ? -9.179 3.177 0.105 1.00 94.19 191 ILE A CA 1
ATOM 1480 C C . ILE A 1 191 ? -7.882 3.987 -0.090 1.00 94.19 191 ILE A C 1
ATOM 1482 O O . ILE A 1 191 ? -6.956 3.456 -0.710 1.00 94.19 191 ILE A O 1
ATOM 1486 N N . PRO A 1 192 ? -7.751 5.225 0.432 1.00 93.75 192 PRO A N 1
ATOM 1487 C CA . PRO A 1 192 ? -6.528 6.005 0.264 1.00 93.75 192 PRO A CA 1
ATOM 1488 C C . PRO A 1 192 ? -5.310 5.340 0.919 1.00 93.75 192 PRO A C 1
ATOM 1490 O O . PRO A 1 192 ? -4.234 5.366 0.326 1.00 93.75 192 PRO A O 1
ATOM 1493 N N . ALA A 1 193 ? -5.463 4.679 2.073 1.00 94.12 193 ALA A N 1
ATOM 1494 C CA . ALA A 1 193 ? -4.356 3.990 2.741 1.00 94.12 193 ALA A CA 1
ATOM 1495 C C . ALA A 1 193 ? -3.798 2.822 1.905 1.00 94.12 193 ALA A C 1
ATOM 1497 O O . ALA A 1 193 ? -2.587 2.695 1.713 1.00 94.12 193 ALA A O 1
ATOM 1498 N N . VAL A 1 194 ? -4.681 1.986 1.354 1.00 94.31 194 VAL A N 1
ATOM 1499 C CA . VAL A 1 194 ? -4.307 0.859 0.490 1.00 94.31 194 VAL A CA 1
ATOM 1500 C C . VAL A 1 194 ? -3.646 1.342 -0.801 1.00 94.31 194 VAL A C 1
ATOM 1502 O O . VAL A 1 194 ? -2.604 0.815 -1.197 1.00 94.31 194 VAL A O 1
ATOM 1505 N N . LEU A 1 195 ? -4.222 2.363 -1.442 1.00 93.06 195 LEU A N 1
ATOM 1506 C CA . LEU A 1 195 ? -3.658 2.940 -2.660 1.00 93.06 195 LEU A CA 1
ATOM 1507 C C . LEU A 1 195 ? -2.305 3.610 -2.399 1.00 93.06 195 LEU A C 1
ATOM 1509 O O . LEU A 1 195 ? -1.417 3.520 -3.243 1.00 93.06 195 LEU A O 1
ATOM 1513 N N . ALA A 1 196 ? -2.105 4.215 -1.228 1.00 92.31 196 ALA A N 1
ATOM 1514 C CA . ALA A 1 196 ? -0.817 4.770 -0.833 1.00 92.31 196 ALA A CA 1
ATOM 1515 C C . ALA A 1 196 ? 0.257 3.703 -0.612 1.00 92.31 196 ALA A C 1
ATOM 1517 O O . ALA A 1 196 ? 1.395 3.908 -1.034 1.00 92.31 196 ALA A O 1
ATOM 1518 N N . GLY A 1 197 ? -0.105 2.546 -0.045 1.00 88.25 197 GLY A N 1
ATOM 1519 C CA . GLY A 1 197 ? 0.778 1.376 0.019 1.00 88.25 197 GLY A CA 1
ATOM 1520 C C . GLY A 1 197 ? 1.242 0.924 -1.370 1.00 88.25 197 GLY A C 1
ATOM 1521 O O . GLY A 1 197 ? 2.436 0.735 -1.609 1.00 88.25 197 GLY A O 1
ATOM 1522 N N . VAL A 1 198 ? 0.306 0.830 -2.323 1.00 90.12 198 VAL A N 1
ATOM 1523 C CA . VAL A 1 198 ? 0.610 0.508 -3.730 1.00 90.12 198 VAL A CA 1
ATOM 1524 C C . VAL A 1 198 ? 1.459 1.594 -4.387 1.00 90.12 198 VAL A C 1
ATOM 1526 O O . VAL A 1 198 ? 2.396 1.273 -5.114 1.00 90.12 198 VAL A O 1
ATOM 1529 N N . ALA A 1 199 ? 1.171 2.871 -4.141 1.00 88.25 199 ALA A N 1
ATOM 1530 C CA . ALA A 1 199 ? 1.915 3.984 -4.719 1.00 88.25 199 ALA A CA 1
ATOM 1531 C C . ALA A 1 199 ? 3.359 4.034 -4.207 1.00 88.25 199 ALA A C 1
ATOM 1533 O O . ALA A 1 199 ? 4.283 4.144 -5.012 1.00 88.25 199 ALA A O 1
ATOM 1534 N N . GLY A 1 200 ? 3.573 3.870 -2.897 1.00 84.00 200 GLY A N 1
ATOM 1535 C CA . GLY A 1 200 ? 4.909 3.749 -2.313 1.00 84.00 200 GLY A CA 1
ATOM 1536 C C . GLY A 1 200 ? 5.683 2.582 -2.925 1.00 84.00 200 GLY A C 1
ATOM 1537 O O . GLY A 1 200 ? 6.805 2.756 -3.399 1.00 84.00 200 GLY A O 1
ATOM 1538 N N . ALA A 1 201 ? 5.064 1.404 -3.012 1.00 81.81 201 ALA A N 1
ATOM 1539 C CA . ALA A 1 201 ? 5.675 0.238 -3.646 1.00 81.81 201 ALA A CA 1
ATOM 1540 C C . ALA A 1 201 ? 5.969 0.442 -5.143 1.00 81.81 201 ALA A C 1
ATOM 1542 O O . ALA A 1 201 ? 7.020 0.028 -5.627 1.00 81.81 201 ALA A O 1
ATOM 1543 N N . SER A 1 202 ? 5.087 1.135 -5.866 1.00 82.38 202 SER A N 1
ATOM 1544 C CA . SER A 1 202 ? 5.272 1.469 -7.283 1.00 82.38 202 SER A CA 1
ATOM 1545 C C . SER A 1 202 ? 6.440 2.427 -7.482 1.00 82.38 202 SER A C 1
ATOM 1547 O O . SER A 1 202 ? 7.259 2.203 -8.368 1.00 82.38 202 SER A O 1
ATOM 1549 N N . ILE A 1 203 ? 6.585 3.447 -6.628 1.00 81.62 203 ILE A N 1
ATOM 1550 C CA . ILE A 1 203 ? 7.762 4.328 -6.636 1.00 81.62 203 ILE A CA 1
ATOM 1551 C C . ILE A 1 203 ? 9.033 3.510 -6.393 1.00 81.62 203 ILE A C 1
ATOM 1553 O O . ILE A 1 203 ? 10.029 3.734 -7.075 1.00 81.62 203 ILE A O 1
ATOM 1557 N N . ASN A 1 204 ? 9.005 2.566 -5.448 1.00 78.56 204 ASN A N 1
ATOM 1558 C CA . ASN A 1 204 ? 10.150 1.706 -5.156 1.00 78.56 204 ASN A CA 1
ATOM 1559 C C . ASN A 1 204 ? 10.537 0.826 -6.358 1.00 78.56 204 ASN A C 1
ATOM 1561 O O . ASN A 1 204 ? 11.709 0.771 -6.716 1.00 78.56 204 ASN A O 1
ATOM 1565 N N . ALA A 1 205 ? 9.556 0.192 -7.008 1.00 75.56 205 ALA A N 1
ATOM 1566 C CA . ALA A 1 205 ? 9.780 -0.647 -8.185 1.00 75.56 205 ALA A CA 1
ATOM 1567 C C . ALA A 1 205 ? 10.294 0.171 -9.380 1.00 75.56 205 ALA A C 1
ATOM 1569 O O . ALA A 1 205 ? 11.286 -0.185 -10.005 1.00 75.56 205 ALA A O 1
ATOM 1570 N N . VAL A 1 206 ? 9.662 1.313 -9.661 1.00 74.31 206 VAL A N 1
ATOM 1571 C CA . VAL A 1 206 ? 10.025 2.169 -10.793 1.00 74.31 206 VAL A CA 1
ATOM 1572 C C . VAL A 1 206 ? 11.397 2.809 -10.572 1.00 74.31 206 VAL A C 1
ATOM 1574 O O . VAL A 1 206 ? 12.219 2.774 -11.478 1.00 74.31 206 VAL A O 1
ATOM 1577 N N . LYS A 1 207 ? 11.716 3.334 -9.378 1.00 69.38 207 LYS A N 1
ATOM 1578 C CA . LYS A 1 207 ? 13.053 3.898 -9.084 1.00 69.38 207 LYS A CA 1
ATOM 1579 C C . LYS A 1 207 ? 14.198 2.892 -9.254 1.00 69.38 207 LYS A C 1
ATOM 1581 O O . LYS A 1 207 ? 15.319 3.326 -9.483 1.00 69.38 207 LYS A O 1
ATOM 1586 N N . GLY A 1 208 ? 13.931 1.592 -9.123 1.00 58.53 208 GLY A N 1
ATOM 1587 C CA . GLY A 1 208 ? 14.918 0.531 -9.337 1.00 58.53 208 GLY A CA 1
ATOM 1588 C C . GLY A 1 208 ? 15.151 0.157 -10.805 1.00 58.53 208 GLY A C 1
ATOM 1589 O O . GLY A 1 208 ? 16.012 -0.678 -11.069 1.00 58.53 208 GLY A O 1
ATOM 1590 N N . ALA A 1 209 ? 14.399 0.743 -11.745 1.00 57.38 209 ALA A N 1
ATOM 1591 C CA . ALA A 1 209 ? 14.512 0.442 -13.168 1.00 57.38 209 ALA A CA 1
ATOM 1592 C C . ALA A 1 209 ? 15.925 0.736 -13.703 1.00 57.38 209 ALA A C 1
ATOM 1594 O O . ALA A 1 209 ? 16.416 1.847 -13.491 1.00 57.38 209 ALA A O 1
ATOM 1595 N N . PRO A 1 210 ? 16.557 -0.196 -14.444 1.00 50.78 210 PRO A N 1
ATOM 1596 C CA . PRO A 1 210 ? 17.777 0.100 -15.183 1.00 50.78 210 PRO A CA 1
ATOM 1597 C C . PRO A 1 210 ? 17.506 1.213 -16.200 1.00 50.78 210 PRO A C 1
ATOM 1599 O O . PRO A 1 210 ? 16.610 1.081 -17.038 1.00 50.78 210 PRO A O 1
ATOM 1602 N N . ASP A 1 211 ? 18.269 2.304 -16.138 1.00 55.16 211 ASP A N 1
ATOM 1603 C CA . ASP A 1 211 ? 18.160 3.374 -17.127 1.00 55.16 211 ASP A CA 1
ATOM 1604 C C . ASP A 1 211 ? 18.684 2.881 -18.489 1.00 55.16 211 ASP A C 1
ATOM 1606 O O . ASP A 1 211 ? 19.877 2.588 -18.615 1.00 55.16 211 ASP A O 1
ATOM 1610 N N . PRO A 1 212 ? 17.842 2.824 -19.543 1.00 47.97 212 PRO A N 1
ATOM 1611 C CA . PRO A 1 212 ? 18.226 2.277 -20.851 1.00 47.97 212 PRO A CA 1
ATOM 1612 C C . PRO A 1 212 ? 19.236 3.157 -21.605 1.00 47.97 212 PRO A C 1
ATOM 1614 O O . PRO A 1 212 ? 19.792 2.757 -22.620 1.00 47.97 212 PRO A O 1
ATOM 1617 N N . VAL A 1 213 ? 19.479 4.371 -21.112 1.00 51.75 213 VAL A N 1
ATOM 1618 C CA . VAL A 1 213 ? 20.266 5.415 -21.782 1.00 51.75 213 VAL A CA 1
ATOM 1619 C C . VAL A 1 213 ? 21.479 5.867 -20.959 1.00 51.75 213 VAL A C 1
ATOM 1621 O O . VAL A 1 213 ? 22.014 6.947 -21.203 1.00 51.75 213 VAL A O 1
ATOM 1624 N N . GLY A 1 214 ? 21.944 5.023 -20.031 1.00 46.97 214 GLY A N 1
ATOM 1625 C CA . GLY A 1 214 ? 23.248 5.147 -19.376 1.00 46.97 214 GLY A CA 1
ATOM 1626 C C . GLY A 1 214 ? 23.231 5.945 -18.072 1.00 46.97 214 GLY A C 1
ATOM 1627 O O . GLY A 1 214 ? 22.803 7.096 -18.038 1.00 46.97 214 GLY A O 1
ATOM 1628 N N . GLY A 1 215 ? 23.753 5.327 -17.008 1.00 45.38 215 GLY A N 1
ATOM 1629 C CA . GLY A 1 215 ? 23.859 5.969 -15.700 1.00 45.38 215 GLY A CA 1
ATOM 1630 C C . GLY A 1 215 ? 24.586 5.181 -14.610 1.00 45.38 215 GLY A C 1
ATOM 1631 O O . GLY A 1 215 ? 24.389 5.480 -13.440 1.00 45.38 215 GLY A O 1
ATOM 1632 N N . ALA A 1 216 ? 25.463 4.225 -14.946 1.00 44.91 216 ALA A N 1
ATOM 1633 C CA . ALA A 1 216 ? 26.324 3.553 -13.957 1.00 44.91 216 ALA A CA 1
ATOM 1634 C C . ALA A 1 216 ? 27.236 4.528 -13.164 1.00 44.91 216 ALA A C 1
ATOM 1636 O O . ALA A 1 216 ? 27.855 4.127 -12.184 1.00 44.91 216 ALA A O 1
ATOM 1637 N N . ASN A 1 217 ? 27.281 5.811 -13.558 1.00 45.41 217 ASN A N 1
ATOM 1638 C CA . ASN A 1 217 ? 28.209 6.819 -13.052 1.00 45.41 217 ASN A CA 1
ATOM 1639 C C . ASN A 1 217 ? 27.562 7.995 -12.286 1.00 45.41 217 ASN A C 1
ATOM 1641 O O . ASN A 1 217 ? 28.297 8.869 -11.838 1.00 45.41 217 ASN A O 1
ATOM 1645 N N . GLU A 1 218 ? 26.237 8.056 -12.077 1.00 50.88 218 GLU A N 1
ATOM 1646 C CA . GLU A 1 218 ? 25.645 9.168 -11.292 1.00 50.88 218 GLU A CA 1
ATOM 1647 C C . GLU A 1 218 ? 26.084 9.152 -9.816 1.00 50.88 218 GLU A C 1
ATOM 1649 O O . GLU A 1 218 ? 26.229 10.203 -9.194 1.00 50.88 218 GLU A O 1
ATOM 1654 N N . GLY A 1 219 ? 26.367 7.967 -9.265 1.00 46.16 219 GLY A N 1
ATOM 1655 C CA . GLY A 1 219 ? 26.899 7.816 -7.907 1.00 46.16 219 GLY A CA 1
ATOM 1656 C C . GLY A 1 219 ? 28.372 8.212 -7.751 1.00 46.16 219 GLY A C 1
ATOM 1657 O O . GLY A 1 219 ? 28.832 8.355 -6.623 1.00 46.16 219 GLY A O 1
ATOM 1658 N N . LEU A 1 220 ? 29.104 8.402 -8.856 1.00 49.44 220 LEU A N 1
ATOM 1659 C CA . LEU A 1 220 ? 30.529 8.762 -8.857 1.00 49.44 220 LEU A CA 1
ATOM 1660 C C . LEU A 1 220 ? 30.769 10.282 -8.868 1.00 49.44 220 LEU A C 1
ATOM 1662 O O . LEU A 1 220 ? 31.899 10.715 -8.670 1.00 49.44 220 LEU A O 1
ATOM 1666 N N . ALA A 1 221 ? 29.732 11.093 -9.102 1.00 55.12 221 ALA A N 1
ATOM 1667 C CA . ALA A 1 221 ? 29.854 12.547 -9.255 1.00 55.12 221 ALA A CA 1
ATOM 1668 C C . ALA A 1 221 ? 29.542 13.350 -7.977 1.00 55.12 221 ALA A C 1
ATOM 1670 O O . ALA A 1 221 ? 29.693 14.572 -7.972 1.00 55.12 221 ALA A O 1
ATOM 1671 N N . LEU A 1 222 ? 29.085 12.692 -6.906 1.00 58.19 222 LEU A N 1
ATOM 1672 C CA . LEU A 1 222 ? 28.727 13.346 -5.646 1.00 58.19 222 LEU A CA 1
ATOM 1673 C C . LEU A 1 222 ? 29.772 13.045 -4.561 1.00 58.19 222 LEU A C 1
ATOM 1675 O O . LEU A 1 222 ? 30.166 11.886 -4.422 1.00 58.19 222 LEU A O 1
ATOM 1679 N N . PRO A 1 223 ? 30.182 14.051 -3.761 1.00 61.06 223 PRO A N 1
ATOM 1680 C CA . PRO A 1 223 ? 31.026 13.835 -2.591 1.00 61.06 223 PRO A CA 1
ATOM 1681 C C . PRO A 1 223 ? 30.452 12.733 -1.675 1.00 61.06 223 PRO A C 1
ATOM 1683 O O . PRO A 1 223 ? 29.223 12.678 -1.501 1.00 61.06 223 PRO A O 1
ATOM 1686 N N . PRO A 1 224 ? 31.292 11.854 -1.091 1.00 59.78 224 PRO A N 1
ATOM 1687 C CA . PRO A 1 224 ? 30.853 10.693 -0.307 1.00 59.78 224 PRO A CA 1
ATOM 1688 C C . PRO A 1 224 ? 29.871 11.035 0.823 1.00 59.78 224 PRO A C 1
ATOM 1690 O O . PRO A 1 224 ? 28.950 10.267 1.109 1.00 59.78 224 PRO A O 1
ATOM 1693 N N . GLU A 1 225 ? 30.014 12.219 1.417 1.00 64.19 225 GLU A N 1
ATOM 1694 C CA . GLU A 1 225 ? 29.199 12.720 2.525 1.00 64.19 225 GLU A CA 1
ATOM 1695 C C . GLU A 1 225 ? 27.757 13.035 2.086 1.00 64.19 225 GLU A C 1
ATOM 1697 O O . GLU A 1 225 ? 26.802 12.788 2.824 1.00 64.19 225 GLU A O 1
ATOM 1702 N N . MET A 1 226 ? 27.574 13.513 0.849 1.00 58.75 226 MET A N 1
ATOM 1703 C CA . MET A 1 226 ? 26.260 13.820 0.262 1.00 58.75 226 MET A CA 1
ATOM 1704 C C . MET A 1 226 ? 25.605 12.590 -0.378 1.00 58.75 226 MET A C 1
ATOM 1706 O O . MET A 1 226 ? 24.375 12.484 -0.426 1.00 58.75 226 MET A O 1
ATOM 1710 N N . SER A 1 227 ? 26.419 11.629 -0.819 1.00 60.12 227 SER A N 1
ATOM 1711 C CA . SER A 1 227 ? 25.962 10.348 -1.368 1.00 60.12 227 SER A CA 1
ATOM 1712 C C . SER A 1 227 ? 25.219 9.505 -0.319 1.00 60.12 227 SER A C 1
ATOM 1714 O O . SER A 1 227 ? 24.151 8.946 -0.599 1.00 60.12 227 SER A O 1
ATOM 1716 N N . GLY A 1 228 ? 25.706 9.489 0.929 1.00 59.00 228 GLY A N 1
ATOM 1717 C CA . GLY A 1 228 ? 25.061 8.770 2.034 1.00 59.00 228 GLY A CA 1
ATOM 1718 C C . GLY A 1 228 ? 23.658 9.297 2.359 1.00 59.00 228 GLY A C 1
ATOM 1719 O O . GLY A 1 228 ? 22.694 8.530 2.410 1.00 59.00 228 GLY A O 1
ATOM 1720 N N . MET A 1 229 ? 23.511 10.616 2.502 1.00 64.31 229 MET A N 1
ATOM 1721 C CA . MET A 1 229 ? 22.234 11.244 2.866 1.00 64.31 229 MET A CA 1
ATOM 1722 C C . MET A 1 229 ? 21.191 11.149 1.746 1.00 64.31 229 MET A C 1
ATOM 1724 O O . MET A 1 229 ? 20.023 10.843 2.000 1.00 64.31 229 MET A O 1
ATOM 1728 N N . GLY A 1 230 ? 21.620 11.321 0.491 1.00 63.12 230 GLY A N 1
ATOM 1729 C CA . GLY A 1 230 ? 20.763 11.121 -0.679 1.00 63.12 230 GLY A CA 1
ATOM 1730 C C . GLY A 1 230 ? 20.250 9.683 -0.796 1.00 63.12 230 GLY A C 1
ATOM 1731 O O . GLY A 1 230 ? 19.091 9.466 -1.154 1.00 63.12 230 GLY A O 1
ATOM 1732 N N . THR A 1 231 ? 21.073 8.699 -0.426 1.00 65.44 231 THR A N 1
ATOM 1733 C CA . THR A 1 231 ? 20.686 7.281 -0.429 1.00 65.44 231 THR A CA 1
ATOM 1734 C C . THR A 1 231 ? 19.625 6.983 0.630 1.00 65.44 231 THR A C 1
ATOM 1736 O O . THR A 1 231 ? 18.622 6.335 0.320 1.00 65.44 231 THR A O 1
ATOM 1739 N N . VAL A 1 232 ? 19.779 7.517 1.847 1.00 67.12 232 VAL A N 1
ATOM 1740 C CA . VAL A 1 232 ? 18.782 7.369 2.922 1.00 67.12 232 VAL A CA 1
ATOM 1741 C C . VAL A 1 232 ? 17.449 7.998 2.522 1.00 67.12 232 VAL A C 1
ATOM 1743 O O . VAL A 1 232 ? 16.413 7.344 2.619 1.00 67.12 232 VAL A O 1
ATOM 1746 N N . LEU A 1 233 ? 17.457 9.230 2.002 1.00 68.88 233 LEU A N 1
ATOM 1747 C CA . LEU A 1 233 ? 16.235 9.903 1.550 1.00 68.88 233 LEU A CA 1
ATOM 1748 C C . LEU A 1 233 ? 15.560 9.145 0.402 1.00 68.88 233 LEU A C 1
ATOM 1750 O O . LEU A 1 233 ? 14.341 8.964 0.401 1.00 68.88 233 LEU A O 1
ATOM 1754 N N . ARG A 1 234 ? 16.338 8.643 -0.562 1.00 68.19 234 ARG A N 1
ATOM 1755 C CA . ARG A 1 234 ? 15.809 7.874 -1.695 1.00 68.19 234 ARG A CA 1
ATOM 1756 C C . ARG A 1 234 ? 15.185 6.546 -1.247 1.00 68.19 234 ARG A C 1
ATOM 1758 O O . ARG A 1 234 ? 14.174 6.164 -1.837 1.00 68.19 234 ARG A O 1
ATOM 1765 N N . ALA A 1 235 ? 15.734 5.907 -0.212 1.00 68.62 235 ALA A N 1
ATOM 1766 C CA . ALA A 1 235 ? 15.232 4.662 0.373 1.00 68.62 235 ALA A CA 1
ATOM 1767 C C . ALA A 1 235 ? 14.037 4.862 1.327 1.00 68.62 235 ALA A C 1
ATOM 1769 O O . ALA A 1 235 ? 13.137 4.026 1.364 1.00 68.62 235 ALA A O 1
ATOM 1770 N N . ALA A 1 236 ? 13.996 5.969 2.073 1.00 73.88 236 ALA A N 1
ATOM 1771 C CA . ALA A 1 236 ? 12.928 6.271 3.030 1.00 73.88 236 ALA A CA 1
ATOM 1772 C C . ALA A 1 236 ? 11.681 6.884 2.372 1.00 73.88 236 ALA A C 1
ATOM 1774 O O . ALA A 1 236 ? 10.574 6.766 2.898 1.00 73.88 236 ALA A O 1
ATOM 1775 N N . PHE A 1 237 ? 11.833 7.520 1.209 1.00 80.19 237 PHE A N 1
ATOM 1776 C CA . PHE A 1 237 ? 10.724 8.181 0.521 1.00 80.19 237 PHE A CA 1
ATOM 1777 C C . PHE A 1 237 ? 9.569 7.230 0.132 1.00 80.19 237 PHE A C 1
ATOM 1779 O O . PHE A 1 237 ? 8.420 7.559 0.426 1.00 80.19 237 PHE A O 1
ATOM 1786 N N . PRO A 1 238 ? 9.806 6.045 -0.472 1.00 82.06 238 PRO A N 1
ATOM 1787 C CA . PRO A 1 238 ? 8.725 5.112 -0.802 1.00 82.06 238 PRO A CA 1
ATOM 1788 C C . PRO A 1 238 ? 7.852 4.666 0.394 1.00 82.06 238 PRO A C 1
ATOM 1790 O O . PRO A 1 238 ? 6.625 4.782 0.295 1.00 82.06 238 PRO A O 1
ATOM 1793 N N . PRO A 1 239 ? 8.409 4.210 1.538 1.00 81.81 239 PRO A N 1
ATOM 1794 C CA . PRO A 1 239 ? 7.587 3.874 2.699 1.00 81.81 239 PRO A CA 1
ATOM 1795 C C . PRO A 1 239 ? 6.935 5.108 3.339 1.00 81.81 239 PRO A C 1
ATOM 1797 O O . PRO A 1 239 ? 5.810 5.000 3.827 1.00 81.81 239 PRO A O 1
ATOM 1800 N N . ALA A 1 240 ? 7.561 6.290 3.282 1.00 86.75 240 ALA A N 1
ATOM 1801 C CA . ALA A 1 240 ? 6.961 7.523 3.799 1.00 86.75 240 ALA A CA 1
ATOM 1802 C C . ALA A 1 240 ? 5.627 7.862 3.110 1.00 86.75 240 ALA A C 1
ATOM 1804 O O . ALA A 1 240 ? 4.663 8.203 3.792 1.00 86.75 240 ALA A O 1
ATOM 1805 N N . ILE A 1 241 ? 5.524 7.683 1.786 1.00 89.88 241 ILE A N 1
ATOM 1806 C CA . ILE A 1 241 ? 4.260 7.870 1.047 1.00 89.88 241 ILE A CA 1
ATOM 1807 C C . ILE A 1 241 ? 3.158 6.935 1.567 1.00 89.88 241 ILE A C 1
ATOM 1809 O O . ILE A 1 241 ? 2.007 7.348 1.707 1.00 89.88 241 ILE A O 1
ATOM 1813 N N . SER A 1 242 ? 3.511 5.696 1.914 1.00 90.75 242 SER A N 1
ATOM 1814 C CA . SER A 1 242 ? 2.552 4.719 2.451 1.00 90.75 242 SER A CA 1
ATOM 1815 C C . SER A 1 242 ? 2.065 5.103 3.853 1.00 90.75 242 SER A C 1
ATOM 1817 O O . SER A 1 242 ? 0.887 4.942 4.170 1.00 90.75 242 SER A O 1
ATOM 1819 N N . ILE A 1 243 ? 2.951 5.667 4.682 1.00 91.69 243 ILE A N 1
ATOM 1820 C CA . ILE A 1 243 ? 2.616 6.187 6.017 1.00 91.69 243 ILE A CA 1
ATOM 1821 C C . ILE A 1 243 ? 1.710 7.418 5.908 1.00 91.69 243 ILE A C 1
ATOM 1823 O O . ILE A 1 243 ? 0.689 7.488 6.591 1.00 91.69 243 ILE A O 1
ATOM 1827 N N . ILE A 1 244 ? 2.035 8.356 5.013 1.00 93.56 244 ILE A N 1
ATOM 1828 C CA . ILE A 1 244 ? 1.229 9.558 4.757 1.00 93.56 244 ILE A CA 1
ATOM 1829 C C . ILE A 1 244 ? -0.200 9.174 4.355 1.00 93.56 244 ILE A C 1
ATOM 1831 O O . ILE A 1 244 ? -1.160 9.776 4.831 1.00 93.56 244 ILE A O 1
ATOM 1835 N N . GLY A 1 245 ? -0.371 8.116 3.561 1.00 91.31 245 GLY A N 1
ATOM 1836 C CA . GLY A 1 245 ? -1.697 7.632 3.176 1.00 91.31 245 GLY A CA 1
ATOM 1837 C C . GLY A 1 245 ? -2.592 7.162 4.324 1.00 91.31 245 GLY A C 1
ATOM 1838 O O . GLY A 1 245 ? -3.804 7.075 4.149 1.00 91.31 245 GLY A O 1
ATOM 1839 N N . CYS A 1 246 ? -2.019 6.893 5.498 1.00 93.31 246 CYS A N 1
ATOM 1840 C CA . CYS A 1 246 ? -2.748 6.478 6.694 1.00 93.31 246 CYS A CA 1
ATOM 1841 C C . CYS A 1 246 ? -3.198 7.666 7.575 1.00 93.31 246 CYS A C 1
ATOM 1843 O O . CYS A 1 246 ? -3.978 7.474 8.509 1.00 93.31 246 CYS A O 1
ATOM 1845 N N . LEU A 1 247 ? -2.761 8.898 7.273 1.00 93.38 247 LEU A N 1
ATOM 1846 C CA . LEU A 1 247 ? -3.108 10.113 8.027 1.00 93.38 247 LEU A CA 1
ATOM 1847 C C . LEU A 1 247 ? -4.611 10.430 8.136 1.00 93.38 247 LEU A C 1
ATOM 1849 O O . LEU A 1 247 ? -4.990 11.004 9.161 1.00 93.38 247 LEU A O 1
ATOM 1853 N N . PRO A 1 248 ? -5.497 10.068 7.181 1.00 93.81 248 PRO A N 1
ATOM 1854 C CA . PRO A 1 248 ? -6.927 10.331 7.338 1.00 93.81 248 PRO A CA 1
ATOM 1855 C C . PRO A 1 248 ? -7.542 9.699 8.600 1.00 93.81 248 PRO A C 1
ATOM 1857 O O . PRO A 1 248 ? -8.557 10.199 9.079 1.00 93.81 248 PRO A O 1
ATOM 1860 N N . VAL A 1 249 ? -6.911 8.672 9.196 1.00 92.88 249 VAL A N 1
ATOM 1861 C CA . VAL A 1 249 ? -7.320 8.123 10.505 1.00 92.88 249 VAL A CA 1
ATOM 1862 C C . VAL A 1 249 ? -7.172 9.147 11.633 1.00 92.88 249 VAL A C 1
ATOM 1864 O O . VAL A 1 249 ? -8.033 9.205 12.506 1.00 92.88 249 VAL A O 1
ATOM 1867 N N . ILE A 1 250 ? -6.123 9.976 11.624 1.00 91.50 250 ILE A N 1
ATOM 1868 C CA . ILE A 1 250 ? -5.944 11.025 12.645 1.00 91.50 250 ILE A CA 1
ATOM 1869 C C . ILE A 1 250 ? -7.028 12.080 12.483 1.00 91.50 250 ILE A C 1
ATOM 1871 O O . ILE A 1 250 ? -7.636 12.488 13.466 1.00 91.50 250 ILE A O 1
ATOM 1875 N N . ALA A 1 251 ? -7.293 12.502 11.243 1.00 89.50 251 ALA A N 1
ATOM 1876 C CA . ALA A 1 251 ? -8.349 13.469 10.965 1.00 89.50 251 ALA A CA 1
ATOM 1877 C C . ALA A 1 251 ? -9.713 12.954 11.452 1.00 89.50 251 ALA A C 1
ATOM 1879 O O . ALA A 1 251 ? -10.488 13.722 12.020 1.00 89.50 251 ALA A O 1
ATOM 1880 N N . LEU A 1 252 ? -9.977 11.653 11.283 1.00 91.31 252 LEU A N 1
ATOM 1881 C CA . LEU A 1 252 ? -11.156 10.985 11.828 1.00 91.31 252 LEU A CA 1
ATOM 1882 C C . LEU A 1 252 ? -11.173 11.030 13.365 1.00 91.31 252 LEU A C 1
ATOM 1884 O O . LEU A 1 252 ? -12.137 11.532 13.937 1.00 91.31 252 LEU A O 1
ATOM 1888 N N . HIS A 1 253 ? -10.108 10.563 14.023 1.00 90.69 253 HIS A N 1
ATOM 1889 C CA . HIS A 1 253 ? -9.989 10.529 15.487 1.00 90.69 253 HIS A CA 1
ATOM 1890 C C . HIS A 1 253 ? -10.167 11.916 16.120 1.00 90.69 253 HIS A C 1
ATOM 1892 O O . HIS A 1 253 ? -11.050 12.113 16.951 1.00 90.69 253 HIS A O 1
ATOM 1898 N N . HIS A 1 254 ? -9.407 12.904 15.645 1.00 90.06 254 HIS A N 1
ATOM 1899 C CA . HIS A 1 254 ? -9.449 14.274 16.151 1.00 90.06 254 HIS A CA 1
ATOM 1900 C C . HIS A 1 254 ? -10.829 14.917 15.958 1.00 90.06 254 HIS A C 1
ATOM 1902 O O . HIS A 1 254 ? -11.262 15.737 16.765 1.00 90.06 254 HIS A O 1
ATOM 1908 N N . SER A 1 255 ? -11.550 14.559 14.892 1.00 88.25 255 SER A N 1
ATOM 1909 C CA . SER A 1 255 ? -12.896 15.093 14.658 1.00 88.25 255 SER A CA 1
ATOM 1910 C C . SER A 1 255 ? -13.929 14.511 15.614 1.00 88.25 255 SER A C 1
ATOM 1912 O O . SER A 1 255 ? -14.844 15.230 16.006 1.00 88.25 255 SER A O 1
ATOM 1914 N N . VAL A 1 256 ? -13.776 13.239 15.990 1.00 88.50 256 VAL A N 1
ATOM 1915 C CA . VAL A 1 256 ? -14.621 12.593 17.003 1.00 88.50 256 VAL A CA 1
ATOM 1916 C C . VAL A 1 256 ? -14.344 13.195 18.379 1.00 88.50 256 VAL A C 1
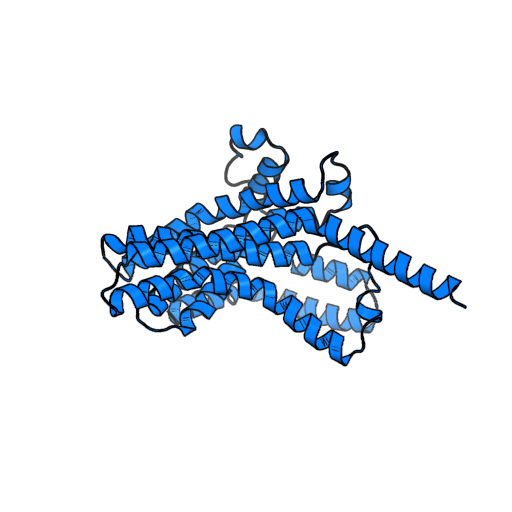ATOM 1918 O O . VAL A 1 256 ? -15.285 13.550 19.081 1.00 88.50 256 VAL A O 1
ATOM 1921 N N . GLU A 1 257 ? -13.073 13.384 18.733 1.00 89.81 257 GLU A N 1
ATOM 1922 C CA . GLU A 1 257 ? -12.675 13.951 20.026 1.00 89.81 257 GLU A CA 1
ATOM 1923 C C . GLU A 1 257 ? -13.095 15.420 20.182 1.00 89.81 257 GLU A C 1
ATOM 1925 O O . GLU A 1 257 ? -13.603 15.821 21.224 1.00 89.81 257 GLU A O 1
ATOM 1930 N N . SER A 1 258 ? -12.957 16.223 19.123 1.00 88.94 258 SER A N 1
ATOM 1931 C CA . SER A 1 258 ? -13.328 17.647 19.142 1.00 88.94 258 SER A CA 1
ATOM 1932 C C . SER A 1 258 ? -14.836 17.903 18.987 1.00 88.94 258 SER A C 1
ATOM 1934 O O . SER A 1 258 ? -15.245 19.060 18.934 1.00 88.94 258 SER A O 1
ATOM 1936 N N . GLY A 1 259 ? -15.665 16.862 18.824 1.00 86.38 259 GLY A N 1
ATOM 1937 C CA . GLY A 1 259 ? -17.101 17.007 18.537 1.00 86.38 259 GLY A CA 1
ATOM 1938 C C . GLY A 1 259 ? -17.412 17.724 17.212 1.00 86.38 259 GLY A C 1
ATOM 1939 O O . GLY A 1 259 ? -18.489 18.293 17.044 1.00 86.38 259 GLY A O 1
ATOM 1940 N N . GLY A 1 260 ? -16.458 17.742 16.277 1.00 87.00 260 GLY A N 1
ATOM 1941 C CA . GLY A 1 260 ? -16.562 18.452 15.004 1.00 87.00 260 GLY A CA 1
ATOM 1942 C C . GLY A 1 260 ? -17.271 17.648 13.903 1.00 87.00 260 GLY A C 1
ATOM 1943 O O . GLY A 1 260 ? -17.704 16.514 14.113 1.00 87.00 260 GLY A O 1
ATOM 1944 N N . PRO A 1 261 ? -17.362 18.193 12.674 1.00 89.44 261 PRO A N 1
ATOM 1945 C CA . PRO A 1 261 ? -17.963 17.493 11.540 1.00 89.44 261 PRO A CA 1
ATOM 1946 C C . PRO A 1 261 ? -17.085 16.317 11.067 1.00 89.44 261 PRO A C 1
ATOM 1948 O O . PRO A 1 261 ? -16.254 16.453 10.164 1.00 89.44 261 PRO A O 1
ATOM 1951 N N . VAL A 1 262 ? -17.313 15.134 11.650 1.00 89.81 262 VAL A N 1
ATOM 1952 C CA . VAL A 1 262 ? -16.531 13.899 11.434 1.00 89.81 262 VAL A CA 1
ATOM 1953 C C . VAL A 1 262 ? -16.422 13.522 9.956 1.00 89.81 262 VAL A C 1
ATOM 1955 O O . VAL A 1 262 ? -15.327 13.277 9.443 1.00 89.81 262 VAL A O 1
ATOM 1958 N N . PHE A 1 263 ? -17.548 13.510 9.238 1.00 90.12 263 PHE A N 1
ATOM 1959 C CA . PHE A 1 263 ? -17.565 13.172 7.814 1.00 90.12 263 PHE A CA 1
ATOM 1960 C C . PHE A 1 263 ? -16.769 14.178 6.969 1.00 90.12 263 PHE A C 1
ATOM 1962 O O . PHE A 1 263 ? -15.922 13.774 6.173 1.00 90.12 263 PHE A O 1
ATOM 1969 N N . GLY A 1 264 ? -16.992 15.479 7.184 1.00 89.38 264 GLY A N 1
ATOM 1970 C CA . GLY A 1 264 ? -16.371 16.557 6.410 1.00 89.38 264 GLY A CA 1
ATOM 1971 C C . GLY A 1 264 ? -14.848 16.614 6.553 1.00 89.38 264 GLY A C 1
ATOM 1972 O O . GLY A 1 264 ? -14.134 16.814 5.572 1.00 89.38 264 GLY A O 1
ATOM 1973 N N . ASN A 1 265 ? -14.325 16.383 7.752 1.00 90.69 265 ASN A N 1
ATOM 1974 C CA . ASN A 1 265 ? -12.880 16.384 7.973 1.00 90.69 265 ASN A CA 1
ATOM 1975 C C . ASN A 1 265 ? -12.214 15.113 7.430 1.00 90.69 265 ASN A C 1
ATOM 1977 O O . ASN A 1 265 ? -11.162 15.187 6.792 1.00 90.69 265 ASN A O 1
ATOM 1981 N N . THR A 1 266 ? -12.855 13.954 7.607 1.00 90.62 266 THR A N 1
ATOM 1982 C CA . THR A 1 266 ? -12.318 12.675 7.119 1.00 90.62 266 THR A CA 1
ATOM 1983 C C . THR A 1 266 ? -12.282 12.627 5.593 1.00 90.62 266 THR A C 1
ATOM 1985 O O . THR A 1 266 ? -11.291 12.176 5.013 1.00 90.62 266 THR A O 1
ATOM 1988 N N . ILE A 1 267 ? -13.320 13.137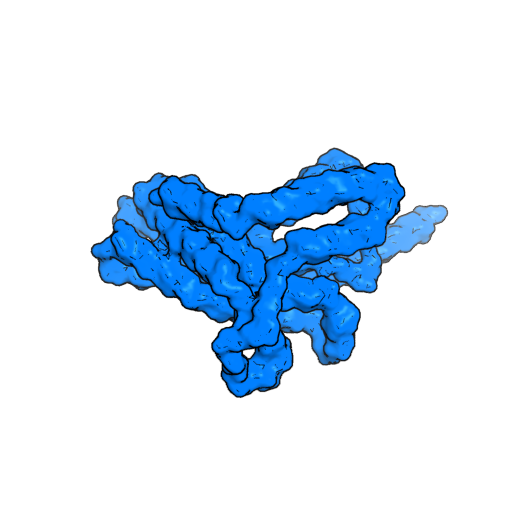 4.916 1.00 93.31 267 ILE A N 1
ATOM 1989 C CA . ILE A 1 267 ? -13.336 13.196 3.449 1.00 93.31 267 ILE A CA 1
ATOM 1990 C C . ILE A 1 267 ? -12.272 14.159 2.919 1.00 93.31 267 ILE A C 1
ATOM 1992 O O . ILE A 1 267 ? -11.578 13.811 1.971 1.00 93.31 267 ILE A O 1
ATOM 1996 N N . ARG A 1 268 ? -12.056 15.317 3.561 1.00 91.00 268 ARG A N 1
ATOM 1997 C CA . ARG A 1 268 ? -10.983 16.257 3.188 1.00 91.00 268 ARG A CA 1
ATOM 1998 C C . ARG A 1 268 ? -9.602 15.624 3.321 1.00 91.00 268 ARG A C 1
ATOM 2000 O O . ARG A 1 268 ? -8.806 15.721 2.391 1.00 91.00 268 ARG A O 1
ATOM 2007 N N . GLY A 1 269 ? -9.344 14.930 4.432 1.00 90.88 269 GLY A N 1
ATOM 2008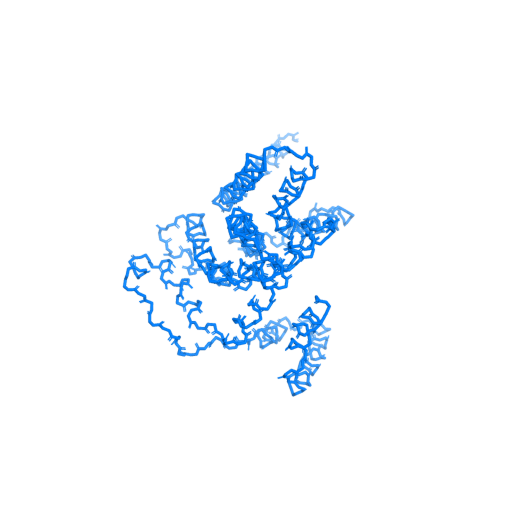 C CA . GLY A 1 269 ? -8.102 14.177 4.619 1.00 90.88 269 GLY A CA 1
ATOM 2009 C C . GLY A 1 269 ? -7.913 13.118 3.531 1.00 90.88 269 GLY A C 1
ATOM 2010 O O . GLY A 1 269 ? -6.858 13.043 2.909 1.00 90.88 269 GLY A O 1
ATOM 2011 N N . SER A 1 270 ? -8.965 12.353 3.237 1.00 92.50 270 SER A N 1
ATOM 2012 C CA . SER A 1 270 ? -8.943 11.291 2.223 1.00 92.50 270 SER A CA 1
ATOM 2013 C C . SER A 1 270 ? -8.714 11.835 0.808 1.00 92.50 270 SER A C 1
ATOM 2015 O O . SER A 1 270 ? -7.881 11.309 0.073 1.00 92.50 270 SER A O 1
ATOM 2017 N N . VAL A 1 271 ? -9.390 12.927 0.438 1.00 92.50 271 VAL A N 1
ATOM 2018 C CA . VAL A 1 271 ? -9.196 13.620 -0.845 1.00 92.50 271 VAL A CA 1
ATOM 2019 C C . VAL A 1 271 ? -7.784 14.192 -0.947 1.00 92.50 271 VAL A C 1
ATOM 2021 O O . VAL A 1 271 ? -7.152 14.038 -1.988 1.00 92.50 271 VAL A O 1
ATOM 2024 N N . GLY A 1 272 ? -7.252 14.780 0.129 1.00 91.12 272 GLY A N 1
ATOM 2025 C CA . GLY A 1 272 ? -5.869 15.258 0.176 1.00 91.12 272 GLY A CA 1
ATOM 2026 C C . GLY A 1 272 ? -4.864 14.154 -0.160 1.00 91.12 272 GLY A C 1
ATOM 2027 O O . GLY A 1 272 ? -3.975 14.359 -0.985 1.00 91.12 272 GLY A O 1
ATOM 2028 N N . ILE A 1 273 ? -5.055 12.951 0.389 1.00 93.06 273 ILE A N 1
ATOM 2029 C CA . ILE A 1 273 ? -4.229 11.790 0.033 1.00 93.06 273 ILE A CA 1
ATOM 2030 C C . ILE A 1 273 ? -4.423 11.388 -1.429 1.00 93.06 273 ILE A C 1
ATOM 2032 O O . ILE A 1 273 ? -3.437 11.179 -2.129 1.00 93.06 273 ILE A O 1
ATOM 2036 N N . LEU A 1 274 ? -5.658 11.314 -1.928 1.00 91.81 274 LEU A N 1
ATOM 2037 C CA . LEU A 1 274 ? -5.910 10.967 -3.332 1.00 91.81 274 LEU A CA 1
ATOM 2038 C C . LEU A 1 274 ? -5.246 11.953 -4.308 1.00 91.81 274 LEU A C 1
ATOM 2040 O O . LEU A 1 274 ? -4.735 11.523 -5.342 1.00 91.81 274 LEU A O 1
ATOM 2044 N N . LEU A 1 275 ? -5.180 13.244 -3.968 1.00 91.94 275 LEU A N 1
ATOM 2045 C CA . LEU A 1 275 ? -4.442 14.243 -4.747 1.00 91.94 275 LEU A CA 1
ATOM 2046 C C . LEU A 1 275 ? -2.936 13.957 -4.756 1.00 91.94 275 LEU A C 1
ATOM 2048 O O . LEU A 1 275 ? -2.324 13.962 -5.824 1.00 91.94 275 LEU A O 1
ATOM 2052 N N . VAL A 1 276 ? -2.345 13.636 -3.599 1.00 89.44 276 VAL A N 1
ATOM 2053 C CA . VAL A 1 276 ? -0.933 13.218 -3.509 1.00 89.44 276 VAL A CA 1
ATOM 2054 C C . VAL A 1 276 ? -0.679 11.977 -4.368 1.00 89.44 276 VAL A C 1
ATOM 2056 O O . VAL A 1 276 ? 0.312 11.921 -5.093 1.00 89.44 276 VAL A O 1
ATOM 2059 N N . LEU A 1 277 ? -1.590 11.002 -4.361 1.00 88.44 277 LEU A N 1
ATOM 2060 C CA . LEU A 1 277 ? -1.480 9.803 -5.199 1.00 88.44 277 LEU A CA 1
ATOM 2061 C C . LEU A 1 277 ? -1.604 10.120 -6.695 1.00 88.44 277 LEU A C 1
ATOM 2063 O O . LEU A 1 277 ? -0.886 9.529 -7.501 1.00 88.44 277 LEU A O 1
ATOM 2067 N N . GLY A 1 278 ? -2.450 11.084 -7.067 1.00 86.69 278 GLY A N 1
ATOM 2068 C CA . GLY A 1 278 ? -2.527 11.613 -8.429 1.00 86.69 278 GLY A CA 1
ATOM 2069 C C . GLY A 1 278 ? -1.209 12.245 -8.883 1.00 86.69 278 GLY A C 1
ATOM 2070 O O . GLY A 1 278 ? -0.743 11.964 -9.987 1.00 86.69 278 GLY A O 1
ATOM 2071 N N . LEU A 1 279 ? -0.556 13.019 -8.009 1.00 87.25 279 LEU A N 1
ATOM 2072 C CA . LEU A 1 279 ? 0.776 13.574 -8.272 1.00 87.25 279 LEU A CA 1
ATOM 2073 C C . LEU A 1 279 ? 1.834 12.477 -8.422 1.00 87.25 279 LEU A C 1
ATOM 2075 O O . LEU A 1 279 ? 2.667 12.559 -9.321 1.00 87.25 279 LEU A O 1
ATOM 2079 N N . VAL A 1 280 ? 1.784 11.422 -7.602 1.00 83.31 280 VAL A N 1
ATOM 2080 C CA . VAL A 1 280 ? 2.684 10.266 -7.742 1.00 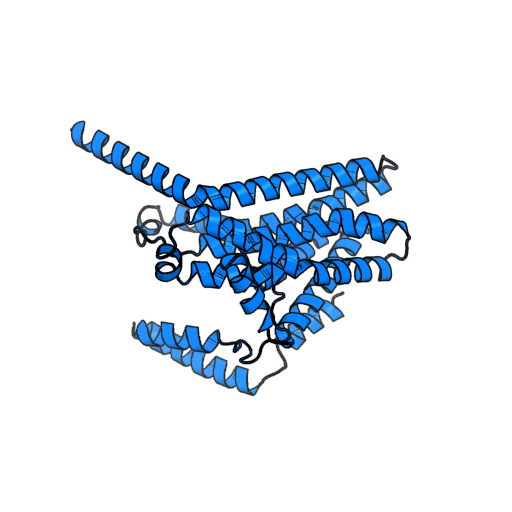83.31 280 VAL A CA 1
ATOM 2081 C C . VAL A 1 280 ? 2.466 9.561 -9.082 1.00 83.31 280 VAL A C 1
ATOM 2083 O O . VAL A 1 280 ? 3.437 9.255 -9.771 1.00 83.31 280 VAL A O 1
ATOM 2086 N N . ALA A 1 281 ? 1.216 9.337 -9.491 1.00 82.00 281 ALA A N 1
ATOM 2087 C CA . ALA A 1 281 ? 0.908 8.739 -10.789 1.00 82.00 281 ALA A CA 1
ATOM 2088 C C . ALA A 1 281 ? 1.388 9.621 -11.959 1.00 82.00 281 ALA A C 1
ATOM 2090 O O . ALA A 1 281 ? 1.949 9.107 -12.929 1.00 82.00 281 ALA A O 1
ATOM 2091 N N . GLY A 1 282 ? 1.225 10.944 -11.843 1.00 81.69 282 GLY A N 1
ATOM 2092 C CA . GLY A 1 282 ? 1.762 11.921 -12.792 1.00 81.69 282 GLY A CA 1
ATOM 2093 C C . GLY A 1 282 ? 3.290 11.896 -12.858 1.00 81.69 282 GLY A C 1
ATOM 2094 O O . GLY A 1 282 ? 3.858 11.863 -13.948 1.00 81.69 282 GLY A O 1
ATOM 2095 N N . TRP A 1 283 ? 3.960 11.810 -11.706 1.00 83.50 283 TRP A N 1
ATOM 2096 C CA . TRP A 1 283 ? 5.413 11.672 -11.634 1.00 83.50 283 TRP A CA 1
ATOM 2097 C C . TRP A 1 283 ? 5.893 10.382 -12.304 1.00 83.50 283 TRP A C 1
ATOM 2099 O O . TRP A 1 283 ? 6.814 10.439 -13.111 1.00 83.50 283 TRP A O 1
ATOM 2109 N N . VAL A 1 284 ? 5.240 9.239 -12.054 1.00 78.31 284 VAL A N 1
ATOM 2110 C CA . VAL A 1 284 ? 5.567 7.962 -12.722 1.00 78.31 284 VAL A CA 1
ATOM 2111 C C . VAL A 1 284 ? 5.451 8.091 -14.241 1.00 78.31 284 VAL A C 1
ATOM 2113 O O . VAL A 1 284 ? 6.321 7.605 -14.959 1.00 78.31 284 VAL A O 1
ATOM 2116 N N . ARG A 1 285 ? 4.420 8.786 -14.737 1.00 79.75 285 ARG A N 1
ATOM 2117 C CA . ARG A 1 285 ? 4.238 9.026 -16.174 1.00 79.75 285 ARG A CA 1
ATOM 2118 C C . ARG A 1 285 ? 5.358 9.890 -16.761 1.00 79.75 285 ARG A C 1
ATOM 2120 O O . ARG A 1 285 ? 5.837 9.605 -17.852 1.00 79.75 285 ARG A O 1
ATOM 2127 N N . GLN A 1 286 ? 5.736 10.965 -16.072 1.00 77.69 286 GLN A N 1
ATOM 2128 C CA . GLN A 1 286 ? 6.620 12.001 -16.618 1.00 77.69 286 GLN A CA 1
ATOM 2129 C C . GLN A 1 286 ? 8.101 11.798 -16.267 1.00 77.69 286 GLN A C 1
ATOM 2131 O O . GLN A 1 286 ? 8.957 12.532 -16.759 1.00 77.69 286 GLN A O 1
ATOM 2136 N N . ARG A 1 287 ? 8.416 10.788 -15.448 1.00 74.75 287 ARG A N 1
ATOM 2137 C CA . ARG A 1 287 ? 9.756 10.482 -14.938 1.00 74.75 287 ARG A CA 1
ATOM 2138 C C . ARG A 1 287 ? 10.824 10.476 -16.032 1.00 74.75 287 ARG A C 1
ATOM 2140 O O . ARG A 1 287 ? 11.822 11.181 -15.914 1.00 74.75 287 ARG A O 1
ATOM 2147 N N . ASP A 1 288 ? 10.607 9.713 -17.099 1.00 68.06 288 ASP A N 1
ATOM 2148 C CA . ASP A 1 288 ? 11.611 9.539 -18.154 1.00 68.06 288 ASP A CA 1
ATOM 2149 C C . ASP A 1 288 ? 11.848 10.854 -18.921 1.00 68.06 288 ASP A C 1
ATOM 2151 O O . ASP A 1 288 ? 12.991 11.216 -19.202 1.00 68.06 288 ASP A O 1
ATOM 2155 N N . ALA A 1 289 ? 10.787 11.632 -19.167 1.00 72.38 289 ALA A N 1
ATOM 2156 C CA . ALA A 1 289 ? 10.887 12.957 -19.780 1.00 72.38 289 ALA A CA 1
ATOM 2157 C C . ALA A 1 289 ? 11.673 13.942 -18.896 1.00 72.38 289 ALA A C 1
ATOM 2159 O O . ALA A 1 289 ? 12.501 14.701 -19.399 1.00 72.38 289 ALA A O 1
ATOM 2160 N N . ILE A 1 290 ? 11.468 13.886 -17.575 1.00 73.88 290 ILE A N 1
ATOM 2161 C CA . ILE A 1 290 ? 12.202 14.701 -16.598 1.00 73.88 290 ILE A CA 1
ATOM 2162 C C . ILE A 1 290 ? 13.698 14.350 -16.621 1.00 73.88 290 ILE A C 1
ATOM 2164 O O . ILE A 1 290 ? 14.533 15.250 -16.698 1.00 73.88 290 ILE A O 1
ATOM 2168 N N . HIS A 1 291 ? 14.058 13.062 -16.623 1.00 71.12 291 HIS A N 1
ATOM 2169 C CA . HIS A 1 291 ? 15.465 12.640 -16.697 1.00 71.12 291 HIS A CA 1
ATOM 2170 C C . HIS A 1 291 ? 16.139 13.030 -18.020 1.00 71.12 291 HIS A C 1
ATOM 2172 O O . HIS A 1 291 ? 17.320 13.384 -18.036 1.00 71.12 291 HIS A O 1
ATOM 2178 N N . ILE A 1 292 ? 15.415 12.985 -19.142 1.00 74.38 292 ILE A N 1
ATOM 2179 C CA . ILE A 1 292 ? 15.931 13.457 -20.435 1.00 74.38 292 ILE A CA 1
ATOM 2180 C C . ILE A 1 292 ? 16.172 14.971 -20.392 1.00 74.38 292 ILE A C 1
ATOM 2182 O O . ILE A 1 292 ? 17.243 15.428 -20.791 1.00 74.38 292 ILE A O 1
ATOM 2186 N N . TRP A 1 293 ? 15.223 15.740 -19.852 1.00 76.19 293 TRP A N 1
ATOM 2187 C CA . TRP A 1 293 ? 15.351 17.190 -19.713 1.00 76.19 293 TRP A CA 1
ATOM 2188 C C . TRP A 1 293 ? 16.552 17.590 -18.843 1.00 76.19 293 TRP A C 1
ATOM 2190 O O . TRP A 1 293 ? 17.371 18.400 -19.278 1.00 76.19 293 TRP A O 1
ATOM 2200 N N . PHE A 1 294 ? 16.721 16.973 -17.667 1.00 74.50 294 PHE A N 1
ATOM 2201 C CA . PHE A 1 294 ? 17.849 17.264 -16.771 1.00 74.50 294 PHE A CA 1
ATOM 2202 C C . PHE A 1 294 ? 19.206 16.962 -17.415 1.00 74.50 294 PHE A C 1
ATOM 2204 O O . PHE A 1 294 ? 20.136 17.759 -17.287 1.00 74.50 294 PHE A O 1
ATOM 2211 N N . ARG A 1 295 ? 19.328 15.848 -18.146 1.00 70.06 295 ARG A N 1
ATOM 2212 C CA . ARG A 1 295 ? 20.580 15.505 -18.839 1.00 70.06 295 ARG A CA 1
ATOM 2213 C C . ARG A 1 295 ? 20.889 16.463 -19.979 1.00 70.06 295 ARG A C 1
ATOM 2215 O O . ARG A 1 295 ? 22.044 16.844 -20.145 1.00 70.06 295 ARG A O 1
ATOM 2222 N N . ASN A 1 296 ? 19.880 16.879 -20.741 1.00 77.44 296 ASN A N 1
ATOM 2223 C CA . ASN A 1 296 ? 20.065 17.884 -21.784 1.00 77.44 296 ASN A CA 1
ATOM 2224 C C . ASN A 1 296 ? 20.504 19.222 -21.175 1.00 77.44 296 ASN A C 1
ATOM 2226 O O . ASN A 1 296 ? 21.458 19.817 -21.661 1.00 77.44 296 ASN A O 1
ATOM 2230 N N . ALA A 1 297 ? 19.899 19.640 -20.058 1.00 77.00 297 ALA A N 1
ATOM 2231 C CA . ALA A 1 297 ? 20.312 20.838 -19.331 1.00 77.00 297 ALA A CA 1
ATOM 2232 C C . ALA A 1 297 ? 21.764 20.748 -18.815 1.00 77.00 297 ALA A C 1
ATOM 2234 O O . ALA A 1 297 ? 22.527 21.703 -18.962 1.00 77.00 297 ALA A O 1
ATOM 2235 N N . GLN A 1 298 ? 22.180 19.599 -18.266 1.00 75.81 298 GLN A N 1
ATOM 2236 C CA . GLN A 1 298 ? 23.565 19.373 -17.826 1.00 75.81 298 GLN A CA 1
ATOM 2237 C C . GLN A 1 298 ? 24.564 19.405 -18.986 1.00 75.81 298 GLN A C 1
ATOM 2239 O O . GLN A 1 298 ? 25.616 20.031 -18.857 1.00 75.81 298 GLN A O 1
ATOM 2244 N N . LYS A 1 299 ? 24.236 18.768 -20.117 1.00 74.38 299 LYS A N 1
ATOM 2245 C CA . LYS A 1 299 ? 25.072 18.801 -21.324 1.00 74.38 299 LYS A CA 1
ATOM 2246 C C . LYS A 1 299 ? 25.239 20.230 -21.834 1.00 74.38 299 LYS A C 1
ATOM 2248 O O . LYS A 1 299 ? 26.375 20.655 -22.006 1.00 74.38 299 LYS A O 1
ATOM 2253 N N . SER A 1 300 ? 24.144 20.984 -21.966 1.00 72.94 300 SER A N 1
ATOM 2254 C CA . SER A 1 300 ? 24.177 22.390 -22.392 1.00 72.94 300 SER A CA 1
ATOM 2255 C C . SER A 1 300 ? 25.020 23.270 -21.461 1.00 72.94 300 SER A C 1
ATOM 2257 O O . SER A 1 300 ? 25.770 24.128 -21.925 1.00 72.94 300 SER A O 1
ATOM 2259 N N . ALA A 1 301 ? 24.944 23.039 -20.147 1.00 71.69 301 ALA A N 1
ATOM 2260 C CA . ALA A 1 301 ? 25.753 23.758 -19.164 1.00 71.69 301 ALA A CA 1
ATOM 2261 C C . ALA A 1 301 ? 27.251 23.400 -19.239 1.00 71.69 301 ALA A C 1
ATOM 2263 O O . ALA A 1 301 ? 28.100 24.261 -19.007 1.00 71.69 301 ALA A O 1
ATOM 2264 N N . GLN A 1 302 ? 27.595 22.148 -19.562 1.00 71.62 302 GLN A N 1
ATOM 2265 C CA . GLN A 1 302 ? 28.985 21.720 -19.757 1.00 71.62 302 GLN A CA 1
ATOM 2266 C C . GLN A 1 302 ? 29.591 22.294 -21.043 1.00 71.62 302 GLN A C 1
ATOM 2268 O O . GLN A 1 302 ? 30.718 22.783 -20.996 1.00 71.62 302 GLN A O 1
ATOM 2273 N N . THR A 1 303 ? 28.852 22.306 -22.157 1.00 67.69 303 THR A N 1
ATOM 2274 C CA . THR A 1 303 ? 29.300 22.943 -23.409 1.00 67.69 303 THR A CA 1
ATOM 2275 C C . THR A 1 303 ? 29.478 24.452 -23.253 1.00 67.69 303 THR A C 1
ATOM 2277 O O . THR A 1 303 ? 30.511 24.976 -23.651 1.00 67.69 303 THR A O 1
ATOM 2280 N N . SER A 1 304 ? 28.563 25.141 -22.560 1.00 65.00 304 SER A N 1
ATOM 2281 C CA . SER A 1 304 ? 28.700 26.583 -22.291 1.00 65.00 304 SER A CA 1
ATOM 2282 C C . SER A 1 304 ? 29.933 26.924 -21.437 1.00 65.00 304 SER A C 1
ATOM 2284 O O . SER A 1 304 ? 30.567 27.953 -21.651 1.00 65.00 304 SER A O 1
ATOM 2286 N N . LYS A 1 305 ? 30.330 26.049 -20.499 1.00 63.09 305 LYS A N 1
ATOM 2287 C CA . LYS A 1 305 ? 31.582 26.210 -19.736 1.00 63.09 305 LYS A CA 1
ATOM 2288 C C . LYS A 1 305 ? 32.844 25.932 -20.556 1.00 63.09 305 LYS A C 1
ATOM 2290 O O . LYS A 1 305 ? 33.903 26.432 -20.188 1.00 63.09 305 LYS A O 1
ATOM 2295 N N . ALA A 1 306 ? 32.752 25.115 -21.603 1.00 59.97 306 ALA A N 1
ATOM 2296 C CA . ALA A 1 306 ? 33.878 24.790 -22.474 1.00 59.97 306 ALA A CA 1
ATOM 2297 C C . ALA A 1 306 ? 34.148 25.889 -23.516 1.00 59.97 306 ALA A C 1
ATOM 2299 O O . ALA A 1 306 ? 35.302 26.113 -23.849 1.00 59.97 306 ALA A O 1
ATOM 2300 N N . GLU A 1 307 ? 33.110 26.595 -23.976 1.00 57.28 307 GLU A N 1
ATOM 2301 C CA . GLU A 1 307 ? 33.217 27.718 -24.929 1.00 57.28 307 GLU A CA 1
ATOM 2302 C C . GLU A 1 307 ? 33.585 29.061 -24.265 1.00 57.28 307 GLU A C 1
ATOM 2304 O O . GLU A 1 307 ? 33.953 30.011 -24.948 1.00 57.28 307 GLU A O 1
ATOM 2309 N N . GLY A 1 308 ? 33.490 29.155 -22.934 1.00 53.31 308 GLY A N 1
ATOM 2310 C CA . GLY A 1 308 ? 33.869 30.338 -22.148 1.00 53.31 308 GLY A CA 1
ATOM 2311 C C . GLY A 1 308 ? 35.332 30.372 -21.678 1.00 53.31 308 GLY A C 1
ATOM 2312 O O . GLY A 1 308 ? 35.645 31.134 -20.762 1.00 53.31 308 GLY A O 1
ATOM 2313 N N . LYS A 1 309 ? 36.201 29.526 -22.241 1.00 44.84 309 LYS A N 1
ATOM 2314 C CA . LYS A 1 309 ? 37.660 29.504 -22.042 1.00 44.84 309 LYS A CA 1
ATOM 2315 C C . LYS A 1 309 ? 38.360 29.730 -23.373 1.00 44.84 309 LYS A C 1
ATOM 2317 O O . LYS A 1 309 ? 39.437 30.361 -23.332 1.00 44.84 309 LYS A O 1
#

Foldseek 3Di:
DCVLVVVLVVLVPPDDPPVVVVVVVLVVVLVVVVVVVVVVSNVVSVVVNPDPPQAPDFPDQDDPVQVVDVLSNQLVRSVRRDDPSLVVSLLSLLLQLLVLLLVVLVVPVVSLLVSLLSLLVSLLSLCVSLLVCLACVVVCVVDPDQPLVSSLVSLVRSLVVCVVSLVSSLVSQCVVPVDPVSNVLSCLLSSLLNSLSNLLSSLVSNVPRDDPPDDPCPLVPDDPVVSVVVVVCSVVVSSVSSSLSSCLSVQQSVCVVVVHDNVVSSNVSSVVSVVVSVVSSVCSSCVVVVVVVVVVVVVVVVVVVVVVD

Radius of gyration: 22.18 Å; chains: 1; bounding box: 60×58×50 Å

Secondary structure (DSSP, 8-state):
-HHHHHHHHHHHHSS-HHHHHHHHHHHHHHHHHHHTT-HHHHHHHHHHHT-----SS-SSPPPGGGGSSHHHHHHHHHHTT--HHHHHHHHHHHHHHHHHHHHHHTT-TTHHHHHHHHHHHHHHHHSHHHHHHHS-HHHHHTSSS-HHHHHHHHHHHHHHHTHHHHHHHHHHHHHHS--HHHHHHHHHHHHHHHHHHHHHHHHHHHHTSPPTT--TTGGGSS-HHHHHHHHHHHHHHHHHHHHHTTTHHHHHHHHHHTT--HHHHHHHHHHHHHHHHHHHHHHHHHHHHHHHHHHHHHHHHHHHHHHT-